Protein AF-A0A6A6MG66-F1 (afdb_monomer)

Foldseek 3Di:
DDCVVVVVVVPPPPPPLPDDLVVLCVVLVPDPDNDLVSLLVSQVSCLDCLPVSVVCCCVVVVHDDDLSNLLSSLLSCLVNVVLVVSVVSLVPDPVVLRLSSLVSSLVSCLVVVVVVSVVVSLVSNCVSCVQPLVSLVVSLVSCVVVPVVVSNVVSVVSCVVVVNDDPFDWDWDADPNDIDIHGVVDQPDPCSVVVVVVVVVQAAEAEEEALLACQPHQQWDADPVGDTDGHHHDQELVCVCVVCDVVSLLRHQEYEYEQLLNHQCSQVNLCCCAVPSQHKYKYKHAQAFQVRDGRHCPVVCPVQFPDKDFDWWAAPVPRHTDPDFHDPDPDDDRDDHDPPPPDPTGRMITTIGHD

pLDDT: mean 75.06, std 17.43, range [27.09, 96.19]

Organism: Hevea brasiliensis (NCBI:txid3981)

Solvent-accessible surface area (backbone atoms only — not comparable to full-atom values): 20372 Å² total; per-residue (Å²): 134,65,72,69,64,54,53,63,61,72,49,74,70,79,67,70,98,73,76,57,73,69,61,52,50,55,51,54,73,69,42,92,69,83,44,69,67,59,47,51,64,56,52,78,72,42,94,83,49,66,64,59,50,62,49,39,40,44,74,78,64,67,47,78,86,47,47,69,51,51,12,52,50,21,32,50,30,18,76,71,69,38,46,68,59,24,51,53,50,46,74,70,37,94,47,61,81,33,39,59,36,31,49,21,42,26,54,26,24,57,78,70,66,37,60,70,52,28,54,51,24,46,61,52,23,49,70,59,48,70,84,48,51,70,55,52,50,54,50,32,51,53,28,50,77,73,68,36,57,70,58,27,52,50,45,55,45,53,28,60,77,68,69,48,62,77,77,80,71,60,52,75,48,74,57,98,89,44,78,48,75,46,44,87,90,64,71,82,52,93,55,40,70,58,53,51,49,53,52,53,74,72,47,38,71,48,36,37,31,42,54,76,54,59,82,75,41,64,55,36,49,70,48,97,89,66,54,73,44,74,34,47,49,33,84,43,60,82,53,42,49,72,73,68,28,61,75,57,49,70,62,39,43,34,42,35,33,40,58,37,32,69,24,87,48,44,49,64,43,51,48,45,38,30,78,72,68,68,25,35,35,41,39,31,24,39,51,46,37,66,84,72,42,76,22,61,39,48,67,70,39,52,88,63,33,76,42,78,45,77,45,73,23,51,33,84,91,75,67,44,83,31,92,60,35,58,73,90,63,93,74,82,63,93,75,83,72,84,62,97,69,82,71,49,42,62,44,36,33,42,31,38,28,58,131

InterPro domains:
  IPR001267 Thymidine kinase [PF00265] (189-339)
  IPR001267 Thymidine kinase [PTHR11441] (187-340)
  IPR011990 Tetratricopeptide-like helical domain superfamily [G3DSA:1.25.40.10] (20-173)
  IPR027417 P-loop containing nucleoside triphosphate hydrolase [G3DSA:3.40.50.300] (178-311)
  IPR027417 P-loop containing nucleoside triphosphate hydrolase [SSF52540] (187-312)
  IPR046848 E motif [PF20431] (112-174)

Radius of gyration: 29.93 Å; Cα contacts (8 Å, |Δi|>4): 473; chains: 1; bounding box: 63×50×78 Å

Mean predicted aligned error: 18.21 Å

Nearest PDB structures (foldseek):
  2b8t-assembly1_A  TM=6.657E-01  e=2.812E-06  Ureaplasma parvum
  6een-assembly1_C  TM=6.906E-01  e=2.864E-04  Zea mays
  6een-assembly1_D  TM=6.842E-01  e=3.193E-04  Zea mays
  9f8w-assembly2_B  TM=4.907E-01  e=2.433E-01  Trypanosoma brucei
  9hmf-assembly1_L  TM=4.961E-01  e=1.547E+00  Campylobacter jejuni

Structure (mmCIF, N/CA/C/O backbone):
data_AF-A0A6A6MG66-F1
#
_entry.id   AF-A0A6A6MG66-F1
#
loop_
_atom_site.group_PDB
_atom_site.id
_atom_site.type_symbol
_atom_site.label_atom_id
_atom_site.label_alt_id
_atom_site.label_comp_id
_atom_site.label_asym_id
_atom_site.label_entity_id
_atom_site.label_seq_id
_atom_site.pdbx_PDB_ins_code
_atom_site.Cartn_x
_atom_site.Cartn_y
_atom_site.Cartn_z
_atom_site.occupancy
_atom_site.B_iso_or_equiv
_atom_site.auth_seq_id
_atom_site.auth_comp_id
_atom_site.auth_asym_id
_atom_site.auth_atom_id
_atom_site.pdbx_PDB_model_num
ATOM 1 N N . MET A 1 1 ? 9.114 -1.465 -28.658 1.00 42.75 1 MET A N 1
ATOM 2 C CA . MET A 1 1 ? 9.946 -2.685 -28.516 1.00 42.75 1 MET A CA 1
ATOM 3 C C . MET A 1 1 ? 9.024 -3.890 -28.592 1.00 42.75 1 MET A C 1
ATOM 5 O O . MET A 1 1 ? 8.060 -3.912 -27.842 1.00 42.75 1 MET A O 1
ATOM 9 N N . SER A 1 2 ? 9.248 -4.821 -29.522 1.00 27.09 2 SER A N 1
ATOM 10 C CA . SER A 1 2 ? 8.383 -5.996 -29.708 1.00 27.09 2 SER A CA 1
ATOM 11 C C . SER A 1 2 ? 8.595 -7.037 -28.599 1.00 27.09 2 SER A C 1
ATOM 13 O O . SER A 1 2 ? 9.708 -7.195 -28.097 1.00 27.09 2 SER A O 1
ATOM 15 N N . GLU A 1 3 ? 7.534 -7.767 -28.239 1.00 28.48 3 GLU A N 1
ATOM 16 C CA . GLU A 1 3 ? 7.517 -8.854 -27.237 1.00 28.48 3 GLU A CA 1
ATOM 17 C C . GLU A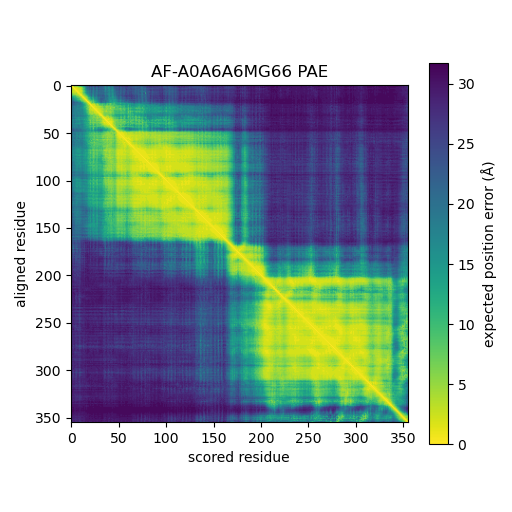 1 3 ? 8.619 -9.910 -27.425 1.00 28.48 3 GLU A C 1
ATOM 19 O O . GLU A 1 3 ? 9.046 -10.537 -26.457 1.00 28.48 3 GLU A O 1
ATOM 24 N N . ALA A 1 4 ? 9.160 -10.044 -28.639 1.00 31.28 4 ALA A N 1
ATOM 25 C CA . ALA A 1 4 ? 10.286 -10.922 -28.945 1.00 31.28 4 ALA A CA 1
ATOM 26 C C . ALA A 1 4 ? 11.558 -10.599 -28.132 1.00 31.28 4 ALA A C 1
ATOM 28 O O . ALA A 1 4 ? 12.294 -11.508 -27.758 1.00 31.28 4 ALA A O 1
ATOM 29 N N . VAL A 1 5 ? 11.801 -9.322 -27.807 1.00 37.78 5 VAL A N 1
ATOM 30 C CA . VAL A 1 5 ? 12.976 -8.898 -27.020 1.00 37.78 5 VAL A CA 1
ATOM 31 C C . VAL A 1 5 ? 12.810 -9.246 -25.534 1.00 37.78 5 VAL A C 1
ATOM 33 O O . VAL A 1 5 ? 13.786 -9.566 -24.865 1.00 37.78 5 VAL A O 1
ATOM 36 N N . ARG A 1 6 ? 11.571 -9.256 -25.021 1.00 33.25 6 ARG A N 1
ATOM 37 C CA . ARG A 1 6 ? 11.267 -9.696 -23.646 1.00 33.25 6 ARG A CA 1
ATOM 38 C C . ARG A 1 6 ? 11.341 -11.215 -23.495 1.00 33.25 6 ARG A C 1
ATOM 40 O O . ARG A 1 6 ? 11.858 -11.696 -22.493 1.00 33.25 6 ARG A O 1
ATOM 47 N N . LEU A 1 7 ? 10.882 -11.967 -24.497 1.00 30.78 7 LEU A N 1
ATOM 48 C CA . LEU A 1 7 ? 10.946 -13.434 -24.495 1.00 30.78 7 LEU A CA 1
ATOM 49 C C . LEU A 1 7 ? 12.387 -13.962 -24.492 1.00 30.78 7 LEU A C 1
ATOM 51 O O . LEU A 1 7 ? 12.675 -14.919 -23.781 1.00 30.78 7 LEU A O 1
ATOM 55 N N . LEU A 1 8 ? 13.308 -13.305 -25.202 1.00 34.81 8 LEU A N 1
ATOM 56 C CA . LEU A 1 8 ? 14.732 -13.668 -25.183 1.00 34.81 8 LEU A CA 1
ATOM 57 C C . LEU A 1 8 ? 15.438 -13.346 -23.853 1.00 34.81 8 LEU A C 1
ATOM 59 O O . LEU A 1 8 ? 16.477 -13.933 -23.576 1.00 34.81 8 LEU A O 1
ATOM 63 N N . TRP A 1 9 ? 14.878 -12.454 -23.028 1.00 34.50 9 TRP A N 1
ATOM 64 C CA . TRP A 1 9 ? 15.406 -12.112 -21.701 1.00 34.50 9 TRP A CA 1
ATOM 65 C C . TRP A 1 9 ? 14.853 -13.051 -20.610 1.00 34.50 9 TRP A C 1
ATOM 67 O O . TRP A 1 9 ? 15.602 -13.516 -19.756 1.00 34.50 9 TRP A O 1
ATOM 77 N N . CYS A 1 10 ? 13.557 -13.388 -20.639 1.00 28.72 10 CYS A N 1
ATOM 78 C CA . CYS A 1 10 ? 12.946 -14.279 -19.638 1.00 28.72 10 CYS A CA 1
ATOM 79 C C . CYS A 1 10 ? 13.363 -15.748 -19.788 1.00 28.72 10 CYS A C 1
ATOM 81 O O . CYS A 1 10 ? 13.399 -16.486 -18.803 1.00 28.72 10 CYS A O 1
ATOM 83 N N . ILE A 1 11 ? 13.691 -16.184 -21.003 1.00 28.41 11 ILE A N 1
ATOM 84 C CA . ILE A 1 11 ? 14.322 -17.481 -21.215 1.00 28.41 11 ILE A CA 1
ATOM 85 C C . ILE A 1 11 ? 15.797 -17.268 -20.904 1.00 28.41 11 ILE A C 1
ATOM 87 O O . ILE A 1 11 ? 16.541 -16.808 -21.764 1.00 28.41 11 ILE A O 1
ATOM 91 N N . GLY A 1 12 ? 16.210 -17.569 -19.673 1.00 28.34 12 GLY A N 1
ATOM 92 C CA . GLY A 1 12 ? 17.613 -17.629 -19.282 1.00 28.34 12 GLY A CA 1
ATOM 93 C C . GLY A 1 12 ? 18.370 -18.640 -20.141 1.00 28.34 12 GLY A C 1
ATOM 94 O O . GLY A 1 12 ? 18.647 -19.757 -19.707 1.00 28.34 12 GLY A O 1
ATOM 95 N N . PHE A 1 13 ? 18.719 -18.252 -21.368 1.00 30.56 13 PHE A N 1
ATOM 96 C CA . PHE A 1 13 ? 19.780 -18.882 -22.119 1.00 30.56 13 PHE A CA 1
ATOM 97 C C . PHE A 1 13 ? 21.031 -18.631 -21.289 1.00 30.56 13 PHE A C 1
ATOM 99 O O . PHE A 1 13 ? 21.666 -17.581 -21.371 1.00 30.56 13 PHE A O 1
ATOM 106 N N . LYS A 1 14 ? 21.383 -19.621 -20.466 1.00 30.48 14 LYS A N 1
ATOM 107 C CA . LYS A 1 14 ? 22.781 -19.925 -20.194 1.00 30.48 14 LYS A CA 1
ATOM 108 C C . LYS A 1 14 ? 23.432 -20.073 -21.563 1.00 30.48 14 LYS A C 1
ATOM 110 O O . LYS A 1 14 ? 23.386 -21.133 -22.180 1.00 30.48 14 LYS A O 1
ATOM 115 N N . VAL A 1 15 ? 23.938 -18.964 -22.084 1.00 37.28 15 VAL A N 1
ATOM 116 C CA . VAL A 1 15 ? 24.845 -18.983 -23.213 1.00 37.28 15 VAL A CA 1
ATOM 117 C C . VAL A 1 15 ? 26.079 -19.668 -22.662 1.00 37.28 15 VAL A C 1
ATOM 119 O O . VAL A 1 15 ? 26.768 -19.104 -21.814 1.00 37.28 15 VAL A O 1
ATOM 122 N N . ASP A 1 16 ? 26.291 -20.914 -23.077 1.00 29.09 16 ASP A N 1
ATOM 123 C CA . ASP A 1 16 ? 27.515 -21.647 -22.788 1.00 29.09 16 ASP A CA 1
ATOM 124 C C . ASP A 1 16 ? 28.704 -20.704 -23.002 1.00 29.09 16 ASP A C 1
ATOM 126 O O . ASP A 1 16 ? 28.873 -20.131 -24.085 1.00 29.09 16 ASP A O 1
ATOM 130 N N . HIS A 1 17 ? 29.543 -20.550 -21.978 1.00 36.53 17 HIS A N 1
ATOM 131 C CA . HIS A 1 17 ? 30.764 -19.738 -22.006 1.00 36.53 17 HIS A CA 1
ATOM 132 C C . HIS A 1 17 ? 31.832 -20.281 -22.993 1.00 36.53 17 HIS A C 1
ATOM 134 O O . HIS A 1 17 ? 33.004 -19.932 -22.890 1.00 36.53 17 HIS A O 1
ATOM 140 N N . GLY A 1 18 ? 31.449 -21.143 -23.946 1.00 36.25 18 GLY A N 1
ATOM 141 C CA . GLY A 1 18 ? 32.341 -21.946 -24.783 1.00 36.25 18 GLY A CA 1
ATOM 142 C C . GLY A 1 18 ? 32.308 -21.685 -26.294 1.00 36.25 18 GLY A C 1
ATOM 143 O O . GLY A 1 18 ? 33.140 -22.248 -26.999 1.00 36.25 18 GLY A O 1
ATOM 144 N N . THR A 1 19 ? 31.414 -20.855 -26.850 1.00 47.00 19 THR A N 1
ATOM 145 C CA . THR A 1 19 ? 31.454 -20.573 -28.306 1.00 47.00 19 THR A CA 1
ATOM 146 C C . THR A 1 19 ? 32.424 -19.430 -28.620 1.00 47.00 19 THR A C 1
ATOM 148 O O . THR A 1 19 ? 32.163 -18.286 -28.242 1.00 47.00 19 THR A O 1
ATOM 151 N N . ASN A 1 20 ? 33.514 -19.727 -29.333 1.00 55.31 20 ASN A N 1
ATOM 152 C CA . ASN A 1 20 ? 34.526 -18.755 -29.758 1.00 55.31 20 ASN A CA 1
ATOM 153 C C . ASN A 1 20 ? 33.928 -17.698 -30.722 1.00 55.31 20 ASN A C 1
ATOM 155 O O . ASN A 1 20 ? 32.996 -17.981 -31.481 1.00 55.31 20 ASN A O 1
ATOM 159 N N . LEU A 1 21 ? 34.473 -16.475 -30.707 1.00 55.34 21 LEU A N 1
ATOM 160 C CA . LEU A 1 21 ? 34.051 -15.319 -31.515 1.00 55.34 21 LEU A CA 1
ATOM 161 C C . LEU A 1 21 ? 33.922 -15.651 -33.010 1.00 55.34 21 LEU A C 1
ATOM 163 O O . LEU A 1 21 ? 33.037 -15.141 -33.701 1.00 55.34 21 LEU A O 1
ATOM 167 N N . SER A 1 22 ? 34.781 -16.545 -33.498 1.00 58.97 22 SER A N 1
ATOM 168 C CA . SER A 1 22 ? 34.816 -17.013 -34.883 1.00 58.97 22 SER A CA 1
ATOM 169 C C . SER A 1 22 ? 33.540 -17.743 -35.315 1.00 58.97 22 SER A C 1
ATOM 171 O O . SER A 1 22 ? 33.072 -17.543 -36.435 1.00 58.97 22 SER A O 1
ATOM 173 N N . ASP A 1 23 ? 32.923 -18.545 -34.446 1.00 60.72 23 ASP A N 1
ATOM 174 C CA . ASP A 1 23 ? 31.705 -19.288 -34.789 1.00 60.72 23 ASP A CA 1
ATOM 175 C C . ASP A 1 23 ? 30.474 -18.385 -34.800 1.00 60.72 23 ASP A C 1
ATOM 177 O O . ASP A 1 23 ? 29.581 -18.547 -35.632 1.00 60.72 23 ASP A O 1
ATOM 181 N N . ARG A 1 24 ? 30.469 -17.344 -33.968 1.00 61.28 24 ARG A N 1
ATOM 182 C CA . ARG A 1 24 ? 29.409 -16.332 -33.987 1.00 61.28 24 ARG A CA 1
ATOM 183 C C . ARG A 1 24 ? 29.514 -15.401 -35.188 1.00 61.28 24 ARG A C 1
ATOM 185 O O . ARG A 1 24 ? 28.487 -15.108 -35.795 1.00 61.28 24 ARG A O 1
ATOM 192 N N . HIS A 1 25 ? 30.729 -15.036 -35.611 1.00 62.75 25 HIS A N 1
ATOM 193 C CA . HIS A 1 25 ? 30.944 -14.359 -36.896 1.00 62.75 25 HIS A CA 1
ATOM 194 C C . HIS A 1 25 ? 30.435 -15.207 -38.071 1.00 62.75 25 HIS A C 1
ATOM 196 O O . HIS A 1 25 ? 29.800 -14.679 -38.983 1.00 62.75 25 HIS A O 1
ATOM 202 N N . LYS A 1 26 ? 30.623 -16.534 -38.049 1.00 63.66 26 LYS A N 1
ATOM 203 C CA . LYS A 1 26 ? 30.046 -17.436 -39.066 1.00 63.66 26 LYS A CA 1
ATOM 204 C C . LYS A 1 26 ? 28.513 -17.455 -39.040 1.00 63.66 26 LYS A C 1
ATOM 206 O O . LYS A 1 26 ? 27.902 -17.520 -40.101 1.00 63.66 26 LYS A O 1
ATOM 211 N N . VAL A 1 27 ? 27.886 -17.400 -37.864 1.00 63.69 27 VAL A N 1
ATOM 212 C CA . VAL A 1 27 ? 26.415 -17.365 -37.741 1.00 63.69 27 VAL A CA 1
ATOM 213 C C . VAL A 1 27 ? 25.858 -16.021 -38.213 1.00 63.69 27 VAL A C 1
ATOM 215 O O . VAL A 1 27 ? 24.906 -15.993 -38.989 1.00 63.69 27 VAL A O 1
ATOM 218 N N . PHE A 1 28 ? 26.479 -14.907 -37.821 1.00 65.94 28 PHE A N 1
ATOM 219 C CA . PHE A 1 28 ? 26.048 -13.572 -38.234 1.00 65.94 28 PHE A CA 1
ATOM 220 C C . PHE A 1 28 ? 26.302 -13.308 -39.725 1.00 65.94 28 PHE A C 1
ATOM 222 O O . PHE A 1 28 ? 25.422 -12.789 -40.408 1.00 65.94 28 PHE A O 1
ATOM 229 N N . SER A 1 29 ? 27.450 -13.727 -40.270 1.00 61.25 29 SER A N 1
ATOM 230 C CA . SER A 1 29 ? 27.740 -13.606 -41.710 1.00 61.25 29 SER A CA 1
ATOM 231 C C . SER A 1 29 ? 26.780 -14.414 -42.589 1.00 61.25 29 SER A C 1
ATOM 233 O O . SER A 1 29 ? 26.510 -14.008 -43.717 1.00 61.25 29 SER A O 1
ATOM 235 N N . LYS A 1 30 ? 26.225 -15.516 -42.066 1.00 65.38 30 LYS A N 1
ATOM 236 C CA . LYS A 1 30 ? 25.188 -16.326 -42.724 1.00 65.38 30 LYS A CA 1
ATOM 237 C C . LYS A 1 30 ? 23.756 -15.840 -42.458 1.00 65.38 30 LYS A C 1
ATOM 239 O O . LYS A 1 30 ? 22.825 -16.382 -43.049 1.00 65.38 30 LYS A O 1
ATOM 244 N N . SER A 1 31 ? 23.559 -14.845 -41.589 1.00 61.84 31 SER A N 1
ATOM 245 C CA . SER A 1 31 ? 22.233 -14.295 -41.298 1.00 61.84 31 SER A CA 1
ATOM 246 C C . SER A 1 31 ? 21.722 -13.459 -42.468 1.00 61.84 31 SER A C 1
ATOM 248 O O . SER A 1 31 ? 22.383 -12.529 -42.931 1.00 61.84 31 SER A O 1
ATOM 250 N N . LEU A 1 32 ? 20.499 -13.759 -42.907 1.00 52.56 32 LEU A N 1
ATOM 251 C CA . LEU A 1 32 ? 19.808 -13.025 -43.969 1.00 52.56 32 LEU A CA 1
ATOM 252 C C . LEU A 1 32 ? 19.432 -11.592 -43.547 1.00 52.56 32 LEU A C 1
ATOM 254 O O . LEU A 1 32 ? 19.330 -10.717 -44.400 1.00 52.56 32 LEU A O 1
ATOM 258 N N . ASN A 1 33 ? 19.272 -11.336 -42.242 1.00 56.81 33 ASN A N 1
ATOM 259 C CA . ASN A 1 33 ? 18.844 -10.046 -41.694 1.00 56.81 33 ASN A CA 1
ATOM 260 C C . ASN A 1 33 ? 19.873 -9.502 -40.699 1.00 56.81 33 ASN A C 1
ATOM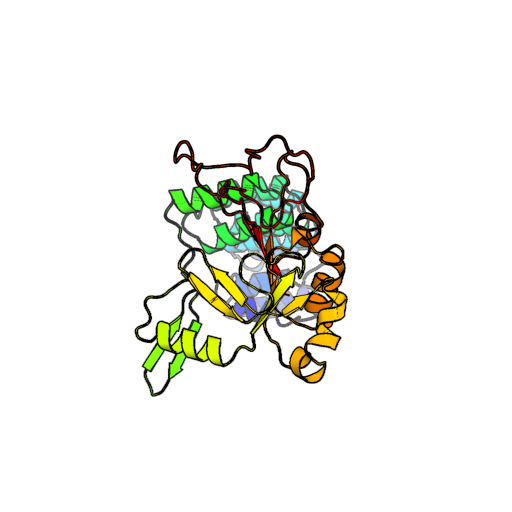 262 O O . ASN A 1 33 ? 19.681 -9.577 -39.489 1.00 56.81 33 ASN A O 1
ATOM 266 N N . ARG A 1 34 ? 20.965 -8.933 -41.216 1.00 64.94 34 ARG A N 1
ATOM 267 C CA . ARG A 1 34 ? 21.990 -8.244 -40.413 1.00 64.94 34 ARG A CA 1
ATOM 268 C C . ARG A 1 34 ? 21.452 -6.894 -39.932 1.00 64.94 34 ARG A C 1
ATOM 270 O O . ARG A 1 34 ? 21.484 -5.907 -40.663 1.00 64.94 34 ARG A O 1
ATOM 277 N N . ASN A 1 35 ? 20.905 -6.866 -38.723 1.00 57.31 35 ASN A N 1
ATOM 278 C CA . ASN A 1 35 ? 20.322 -5.681 -38.093 1.00 57.31 35 ASN A CA 1
ATOM 279 C C . ASN A 1 35 ? 20.636 -5.618 -36.585 1.00 57.31 35 ASN A C 1
ATOM 281 O O . ASN A 1 35 ? 21.292 -6.509 -36.039 1.00 57.31 35 ASN A O 1
ATOM 285 N N . VAL A 1 36 ? 20.134 -4.571 -35.919 1.00 55.75 36 VAL A N 1
ATOM 286 C CA . VAL A 1 36 ? 20.356 -4.302 -34.488 1.00 55.75 36 VAL A CA 1
ATOM 287 C C . VAL A 1 36 ? 20.116 -5.528 -33.604 1.00 55.75 36 VAL A C 1
ATOM 289 O O . VAL A 1 36 ? 20.925 -5.809 -32.734 1.00 55.75 36 VAL A O 1
ATOM 292 N N . VAL A 1 37 ? 19.073 -6.318 -33.871 1.00 57.25 37 VAL A N 1
ATOM 293 C CA . VAL A 1 37 ? 18.709 -7.476 -33.043 1.00 57.25 37 VAL A CA 1
ATOM 294 C C . VAL A 1 37 ? 19.760 -8.575 -33.171 1.00 57.25 37 VAL A C 1
ATOM 296 O O . VAL A 1 37 ? 20.277 -9.058 -32.169 1.00 57.25 37 VAL A O 1
ATOM 299 N N . THR A 1 38 ? 20.143 -8.922 -34.403 1.00 61.22 38 THR A N 1
ATOM 300 C CA . THR A 1 38 ? 21.181 -9.940 -34.646 1.00 61.22 38 THR A CA 1
ATOM 301 C C . THR A 1 38 ? 22.556 -9.529 -34.127 1.00 61.22 38 THR A C 1
ATOM 303 O O . THR A 1 38 ? 23.351 -10.385 -33.748 1.00 61.22 38 THR A O 1
ATOM 306 N N . TRP A 1 39 ? 22.825 -8.224 -34.084 1.00 63.03 39 TRP A N 1
ATOM 307 C CA . TRP A 1 39 ? 24.061 -7.661 -33.560 1.00 63.03 39 TRP A CA 1
ATOM 308 C C . TRP A 1 39 ? 24.096 -7.686 -32.025 1.00 63.03 39 TRP A C 1
ATOM 310 O O . TRP A 1 39 ? 25.053 -8.182 -31.435 1.00 63.03 39 TRP A O 1
ATOM 320 N N . THR A 1 40 ? 23.016 -7.258 -31.363 1.00 58.97 40 THR A N 1
ATOM 321 C CA . THR A 1 40 ? 22.877 -7.332 -29.900 1.00 58.97 40 THR A CA 1
ATOM 322 C C . THR A 1 40 ? 22.969 -8.778 -29.397 1.00 58.97 40 THR A C 1
ATOM 324 O O . THR A 1 40 ? 23.626 -9.037 -28.389 1.00 58.97 40 THR A O 1
ATOM 327 N N . SER A 1 41 ? 22.403 -9.750 -30.124 1.00 61.69 41 SER A N 1
ATOM 328 C CA . SER A 1 41 ? 22.577 -11.181 -29.822 1.00 61.69 41 SER A CA 1
ATOM 329 C C . SER A 1 41 ? 24.026 -11.669 -29.973 1.00 61.69 41 SER A C 1
ATOM 331 O O . SER A 1 41 ? 24.437 -12.585 -29.265 1.00 61.69 41 SER A O 1
ATOM 333 N N . LEU A 1 42 ? 24.820 -11.073 -30.872 1.00 62.34 42 LEU A N 1
ATOM 334 C CA . LEU A 1 42 ? 26.231 -11.427 -31.046 1.00 62.34 42 LEU A CA 1
ATOM 335 C C . LEU A 1 42 ? 27.092 -10.915 -29.879 1.00 62.34 42 LEU A C 1
ATOM 337 O O . LEU A 1 42 ? 27.907 -11.681 -29.356 1.00 62.34 42 LEU A O 1
ATOM 341 N N . ILE A 1 43 ? 26.882 -9.662 -29.448 1.00 59.59 43 ILE A N 1
ATOM 342 C CA . ILE A 1 43 ? 27.698 -9.029 -28.397 1.00 59.59 43 ILE A CA 1
ATOM 343 C C . ILE A 1 43 ? 27.316 -9.499 -26.985 1.00 59.59 43 ILE A C 1
ATOM 345 O O . ILE A 1 43 ? 28.198 -9.723 -26.162 1.00 59.59 43 ILE A O 1
ATOM 349 N N . SER A 1 44 ? 26.027 -9.711 -26.700 1.00 58.22 44 SER A N 1
ATOM 350 C CA . SER A 1 44 ? 25.535 -10.068 -25.351 1.00 58.22 44 SER A CA 1
ATOM 351 C C . SER A 1 44 ? 26.111 -11.362 -24.770 1.00 58.22 44 SER A C 1
ATOM 353 O O . SER A 1 44 ? 26.124 -11.533 -23.556 1.00 58.22 44 SER A O 1
ATOM 355 N N . GLY A 1 45 ? 26.638 -12.267 -25.598 1.00 55.22 45 GLY A N 1
ATOM 356 C CA . GLY A 1 45 ? 27.328 -13.457 -25.102 1.00 55.22 45 GLY A CA 1
ATOM 357 C C . GLY A 1 45 ? 28.856 -13.406 -25.213 1.00 55.22 45 GLY A C 1
ATOM 358 O O . GLY A 1 45 ? 29.462 -14.474 -25.153 1.00 55.22 45 GLY A O 1
ATOM 359 N N . HIS A 1 46 ? 29.467 -12.260 -25.528 1.00 57.47 46 HIS A N 1
ATOM 360 C CA . HIS A 1 46 ? 30.914 -12.123 -25.694 1.00 57.47 46 HIS A CA 1
ATOM 361 C C . HIS A 1 46 ? 31.511 -11.419 -24.472 1.00 57.47 46 HIS A C 1
ATOM 363 O O . HIS A 1 46 ? 31.781 -10.225 -24.489 1.00 57.47 46 HIS A O 1
ATOM 369 N N . ALA A 1 47 ? 31.741 -12.179 -23.400 1.00 49.53 47 ALA A N 1
ATOM 370 C CA . ALA A 1 47 ? 32.340 -11.671 -22.162 1.00 49.53 47 ALA A CA 1
ATOM 371 C C . ALA A 1 47 ? 33.818 -11.226 -22.308 1.00 49.53 47 ALA A C 1
ATOM 373 O O . ALA A 1 47 ? 34.429 -10.836 -21.320 1.00 49.53 47 ALA A O 1
ATOM 374 N N . GLY A 1 48 ? 34.410 -11.314 -23.510 1.00 56.62 48 GLY A N 1
ATOM 375 C CA . GLY A 1 48 ? 35.855 -11.166 -23.725 1.00 56.62 48 GLY A CA 1
ATOM 376 C C . GLY A 1 48 ? 36.328 -9.911 -24.465 1.00 56.62 48 GLY A C 1
ATOM 377 O O . GLY A 1 48 ? 37.458 -9.501 -24.236 1.00 56.62 48 GLY A O 1
ATOM 378 N N . SER A 1 49 ? 35.520 -9.287 -25.334 1.00 67.81 49 SER A N 1
ATOM 379 C CA . SER A 1 49 ? 35.932 -8.058 -26.040 1.00 67.81 49 SER A CA 1
ATOM 380 C C . SER A 1 49 ? 34.741 -7.339 -26.685 1.00 67.81 49 SER A C 1
ATOM 382 O O . SER A 1 49 ? 34.456 -7.488 -27.875 1.00 67.81 49 SER A O 1
ATOM 384 N N . ILE A 1 50 ? 34.006 -6.571 -25.874 1.00 73.19 50 ILE A N 1
ATOM 385 C CA . ILE A 1 50 ? 32.922 -5.682 -26.338 1.00 73.19 50 ILE A CA 1
ATOM 386 C C . ILE A 1 50 ? 33.447 -4.743 -27.446 1.00 73.19 50 ILE A C 1
ATOM 388 O O . ILE A 1 50 ? 32.759 -4.492 -28.437 1.00 73.19 50 ILE A O 1
ATOM 392 N N . ASP A 1 51 ? 34.702 -4.312 -27.311 1.00 76.12 51 ASP A N 1
ATOM 393 C CA . ASP A 1 51 ? 35.394 -3.389 -28.210 1.00 76.12 51 ASP A CA 1
ATOM 394 C C . ASP A 1 51 ? 35.677 -4.012 -29.588 1.00 76.12 51 ASP A C 1
ATOM 396 O O . ASP A 1 51 ? 35.418 -3.395 -30.621 1.00 76.12 51 ASP A O 1
ATOM 400 N N . GLU A 1 52 ? 36.133 -5.271 -29.634 1.00 74.69 52 GLU A N 1
ATOM 401 C CA . GLU A 1 52 ? 36.364 -5.978 -30.902 1.00 74.69 52 GLU A CA 1
ATOM 402 C C . GLU A 1 52 ? 35.063 -6.208 -31.666 1.00 74.69 52 GLU A C 1
ATOM 404 O O . GLU A 1 52 ? 35.033 -6.066 -32.891 1.00 74.69 52 GLU A O 1
ATOM 409 N N . ALA A 1 53 ? 33.982 -6.528 -30.950 1.00 72.38 53 ALA A N 1
ATOM 410 C CA . ALA A 1 53 ? 32.680 -6.633 -31.578 1.00 72.38 53 ALA A CA 1
ATOM 411 C C . ALA A 1 53 ? 32.271 -5.269 -32.156 1.00 72.38 53 ALA A C 1
ATOM 413 O O . ALA A 1 53 ? 31.984 -5.169 -33.346 1.00 72.38 53 ALA A O 1
ATOM 414 N N . TRP A 1 54 ? 32.310 -4.190 -31.372 1.00 79.19 54 TRP A N 1
ATOM 415 C CA . TRP A 1 54 ? 31.952 -2.856 -31.867 1.00 79.19 54 TRP A CA 1
ATOM 416 C C . TRP A 1 54 ? 32.711 -2.457 -33.144 1.00 79.19 54 TRP A C 1
ATOM 418 O O . TRP A 1 54 ? 32.108 -1.952 -34.098 1.00 79.19 54 TRP A O 1
ATOM 428 N N . GLU A 1 55 ? 34.010 -2.749 -33.205 1.00 80.12 55 GLU A N 1
ATOM 429 C CA . GLU A 1 55 ? 34.832 -2.457 -34.379 1.00 80.12 55 GLU A CA 1
ATOM 430 C C . GLU A 1 55 ? 34.560 -3.397 -35.566 1.00 80.12 55 GLU A C 1
ATOM 432 O O . GLU A 1 55 ? 34.536 -2.940 -36.716 1.00 80.12 55 GLU A O 1
ATOM 437 N N . SER A 1 56 ? 34.272 -4.685 -35.333 1.00 75.00 56 SER A N 1
ATOM 438 C CA . SER A 1 56 ? 33.946 -5.626 -36.418 1.00 75.00 56 SER A CA 1
ATOM 439 C C . SER A 1 56 ? 32.647 -5.259 -37.141 1.00 75.00 56 SER A C 1
ATOM 441 O O . SER A 1 56 ? 32.545 -5.448 -38.355 1.00 75.00 56 SER A O 1
ATOM 443 N N . MET A 1 57 ? 31.690 -4.622 -36.453 1.00 76.94 57 MET A N 1
ATOM 444 C CA . MET A 1 57 ? 30.469 -4.082 -37.068 1.00 76.94 57 MET A CA 1
ATOM 445 C C . MET A 1 57 ? 30.774 -3.153 -38.251 1.00 76.94 57 MET A C 1
ATOM 447 O O . MET A 1 57 ? 30.158 -3.267 -39.315 1.00 76.94 57 MET A O 1
ATOM 451 N N . LYS A 1 58 ? 31.741 -2.244 -38.076 1.00 81.31 58 LYS A N 1
ATOM 452 C CA . LYS A 1 58 ? 32.151 -1.293 -39.116 1.00 81.31 58 LYS A CA 1
ATOM 453 C C . LYS A 1 58 ? 33.076 -1.954 -40.130 1.00 81.31 58 LYS A C 1
ATOM 455 O O . LYS A 1 58 ? 32.843 -1.836 -41.330 1.00 81.31 58 LYS A O 1
ATOM 460 N N . ARG A 1 59 ? 34.118 -2.635 -39.644 1.00 80.81 59 ARG A N 1
ATOM 461 C CA . ARG A 1 59 ? 35.216 -3.164 -40.463 1.00 80.81 59 ARG A CA 1
ATOM 462 C C . ARG A 1 59 ? 34.793 -4.352 -41.323 1.00 80.81 59 ARG A C 1
ATOM 464 O O . ARG A 1 59 ? 35.041 -4.351 -42.523 1.00 80.81 59 ARG A O 1
ATOM 471 N N . ASP A 1 60 ? 34.146 -5.339 -40.713 1.00 75.12 60 ASP A N 1
ATOM 472 C CA . ASP A 1 60 ? 33.917 -6.650 -41.330 1.00 75.12 60 ASP A CA 1
ATOM 473 C C . ASP A 1 60 ? 32.525 -6.732 -41.978 1.00 75.12 60 ASP A C 1
ATOM 475 O O . ASP A 1 60 ? 32.316 -7.481 -42.934 1.00 75.12 60 ASP A O 1
ATOM 479 N N . TYR A 1 61 ? 31.573 -5.925 -41.495 1.00 71.31 61 TYR A N 1
ATOM 480 C CA . TYR A 1 61 ? 30.184 -5.942 -41.966 1.00 71.31 61 TYR A CA 1
ATOM 481 C C . TYR A 1 61 ? 29.717 -4.651 -42.643 1.00 71.31 61 TYR A C 1
ATOM 483 O O . TYR A 1 61 ? 28.623 -4.639 -43.212 1.00 71.31 61 TYR A O 1
ATOM 491 N N . GLY A 1 62 ? 30.511 -3.574 -42.604 1.00 75.94 62 GLY A N 1
ATOM 492 C CA . GLY A 1 62 ? 30.158 -2.289 -43.217 1.00 75.94 62 GLY A CA 1
ATOM 493 C C . GLY A 1 62 ? 28.906 -1.636 -42.620 1.00 75.94 62 GLY A C 1
ATOM 494 O O . GLY A 1 62 ? 28.277 -0.797 -43.267 1.00 75.94 62 GLY A O 1
ATOM 495 N N . ILE A 1 63 ? 28.501 -2.030 -41.409 1.00 78.25 63 ILE A N 1
ATOM 496 C CA . ILE A 1 63 ? 27.292 -1.527 -40.758 1.00 78.25 63 ILE A CA 1
ATOM 497 C C . ILE A 1 63 ? 27.627 -0.204 -40.076 1.00 78.25 63 ILE A C 1
ATOM 499 O O . ILE A 1 63 ? 28.473 -0.132 -39.186 1.00 78.25 63 ILE A O 1
ATOM 503 N N . GLN A 1 64 ? 26.922 0.853 -40.475 1.00 80.88 64 GLN A N 1
ATOM 504 C CA . GLN A 1 64 ? 27.047 2.157 -39.833 1.00 80.88 64 GLN A CA 1
ATOM 505 C C . GLN A 1 64 ? 26.267 2.184 -38.505 1.00 80.88 64 GLN A C 1
ATOM 507 O O . GLN A 1 64 ? 25.058 1.905 -38.507 1.00 80.88 64 GLN A O 1
ATOM 512 N N . PRO A 1 65 ? 26.918 2.531 -37.376 1.00 81.81 65 PRO A N 1
ATOM 513 C CA . PRO A 1 65 ? 26.253 2.684 -36.087 1.00 81.81 65 PRO A CA 1
ATOM 514 C C . PRO A 1 65 ? 25.060 3.653 -36.150 1.00 81.81 65 PRO A C 1
ATOM 516 O O . PRO A 1 65 ? 25.084 4.667 -36.843 1.00 81.81 65 PRO A O 1
ATOM 519 N N . ARG A 1 66 ? 24.003 3.353 -35.392 1.00 83.06 66 ARG A N 1
ATOM 520 C CA . ARG A 1 66 ? 22.786 4.177 -35.254 1.00 83.06 66 ARG A CA 1
ATOM 521 C C . ARG A 1 66 ? 22.413 4.249 -33.781 1.00 83.06 66 ARG A C 1
ATOM 523 O O . ARG A 1 66 ? 22.909 3.433 -33.011 1.00 83.06 66 ARG A O 1
ATOM 530 N N . GLY A 1 67 ? 21.507 5.149 -33.396 1.00 82.62 67 GLY A N 1
ATOM 531 C CA . GLY A 1 67 ? 21.131 5.361 -31.987 1.00 82.62 67 GLY A CA 1
ATOM 532 C C . GLY A 1 67 ? 20.830 4.082 -31.199 1.00 82.62 67 GLY A C 1
ATOM 533 O O . GLY A 1 67 ? 21.278 3.936 -30.069 1.00 82.62 67 GLY A O 1
ATOM 534 N N . GLN A 1 68 ? 20.178 3.102 -31.827 1.00 80.38 68 GLN A N 1
ATOM 535 C CA . GLN A 1 68 ? 19.905 1.799 -31.214 1.00 80.38 68 GLN A CA 1
ATOM 536 C C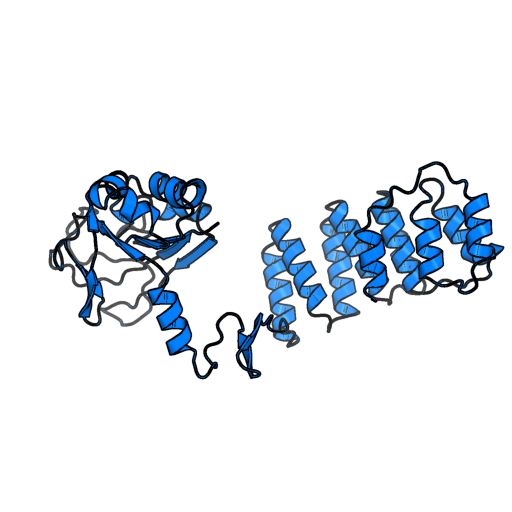 . GLN A 1 68 ? 21.173 0.957 -30.958 1.00 80.38 68 GLN A C 1
ATOM 538 O O . GLN A 1 68 ? 21.254 0.279 -29.941 1.00 80.38 68 GLN A O 1
ATOM 543 N N . HIS A 1 69 ? 22.173 1.014 -31.846 1.00 83.19 69 HIS A N 1
ATOM 544 C CA . HIS A 1 69 ? 23.465 0.343 -31.651 1.00 83.19 69 HIS A CA 1
ATOM 545 C C . HIS A 1 69 ? 24.258 0.994 -30.510 1.00 83.19 69 HIS A C 1
ATOM 547 O O . HIS A 1 69 ? 24.844 0.285 -29.699 1.00 83.19 69 HIS A O 1
ATOM 553 N N . TYR A 1 70 ? 24.229 2.327 -30.411 1.00 86.75 70 TYR A N 1
ATOM 554 C CA . TYR A 1 70 ? 24.852 3.045 -29.296 1.00 86.75 70 TYR A CA 1
ATOM 555 C C . TYR A 1 70 ? 24.176 2.716 -27.964 1.00 86.75 70 TYR A C 1
ATOM 557 O O . TYR A 1 70 ? 24.867 2.421 -26.999 1.00 86.75 70 TYR A O 1
ATOM 565 N N . ALA A 1 71 ? 22.841 2.689 -27.920 1.00 86.94 71 ALA A N 1
ATOM 566 C CA . ALA A 1 71 ? 22.105 2.296 -26.720 1.00 86.94 71 ALA A CA 1
ATOM 567 C C . ALA A 1 71 ? 22.479 0.876 -26.260 1.00 86.94 71 ALA A C 1
ATOM 569 O O . ALA A 1 71 ? 22.742 0.666 -25.082 1.00 86.94 71 ALA A O 1
ATOM 570 N N . ALA A 1 72 ? 22.579 -0.078 -27.193 1.00 83.50 72 ALA A N 1
ATOM 571 C CA . ALA A 1 72 ? 23.011 -1.438 -26.877 1.00 83.50 72 ALA A CA 1
ATOM 572 C C . ALA A 1 72 ? 24.452 -1.492 -26.338 1.00 83.50 72 ALA A C 1
ATOM 574 O O . ALA A 1 72 ? 24.714 -2.220 -25.390 1.00 83.50 72 ALA A O 1
ATOM 575 N N . MET A 1 73 ? 25.381 -0.716 -26.908 1.00 85.69 73 MET A N 1
ATOM 576 C CA . MET A 1 73 ? 26.764 -0.642 -26.420 1.00 85.69 73 MET A CA 1
ATOM 577 C C . MET A 1 73 ? 26.839 -0.090 -24.990 1.00 85.69 73 MET A C 1
ATOM 579 O O . MET A 1 73 ? 27.539 -0.651 -24.153 1.00 85.69 73 MET A O 1
ATOM 583 N N . VAL A 1 74 ? 26.084 0.972 -24.695 1.00 88.81 74 VAL A N 1
ATOM 584 C CA . VAL A 1 74 ? 26.006 1.566 -23.349 1.00 88.81 74 VAL A CA 1
ATOM 585 C C . VAL A 1 74 ? 25.455 0.569 -22.338 1.00 88.81 74 VAL A C 1
ATOM 587 O O . VAL A 1 74 ? 26.013 0.428 -21.254 1.00 88.81 74 VAL A O 1
ATOM 590 N N . ASP A 1 75 ? 24.399 -0.155 -22.709 1.00 84.06 75 ASP A N 1
ATOM 591 C CA . ASP A 1 75 ? 23.812 -1.197 -21.870 1.00 84.06 75 ASP A CA 1
ATOM 592 C C . ASP A 1 75 ? 24.838 -2.298 -21.549 1.00 84.06 75 ASP A C 1
ATOM 594 O O . ASP A 1 75 ? 25.001 -2.680 -20.392 1.00 84.06 75 ASP A O 1
ATOM 598 N N . LEU A 1 76 ? 25.604 -2.750 -22.546 1.00 83.19 76 LEU A N 1
ATOM 599 C CA . LEU A 1 76 ? 26.637 -3.779 -22.384 1.00 83.19 76 LEU A CA 1
ATOM 600 C C . LEU A 1 76 ? 27.812 -3.321 -21.514 1.00 83.19 76 LEU A C 1
ATOM 602 O O . LEU A 1 76 ? 28.223 -4.055 -20.615 1.00 83.19 76 LEU A O 1
ATOM 606 N N . LEU A 1 77 ? 28.344 -2.118 -21.758 1.00 85.31 77 LEU A N 1
ATOM 607 C CA . LEU A 1 77 ? 29.399 -1.522 -20.930 1.00 85.31 77 LEU A CA 1
ATOM 608 C C . LEU A 1 77 ? 28.924 -1.369 -19.481 1.00 85.31 77 LEU A C 1
ATOM 610 O O . LEU A 1 77 ? 29.636 -1.742 -18.548 1.00 85.31 77 LEU A O 1
ATOM 614 N N . GLY A 1 78 ? 27.685 -0.905 -19.312 1.00 86.75 78 GLY A N 1
ATOM 615 C CA . GLY A 1 78 ? 26.995 -0.829 -18.035 1.00 86.75 78 GLY A CA 1
ATOM 616 C C . GLY A 1 78 ? 26.971 -2.169 -17.312 1.00 86.75 78 GLY A C 1
ATOM 617 O O . GLY A 1 78 ? 27.528 -2.287 -16.229 1.00 86.75 78 GLY A O 1
ATOM 618 N N . HIS A 1 79 ? 26.403 -3.212 -17.913 1.00 79.75 79 HIS A N 1
ATOM 619 C CA . HIS A 1 79 ? 26.325 -4.540 -17.291 1.00 79.75 79 HIS A CA 1
ATOM 620 C C . HIS A 1 79 ? 27.700 -5.164 -17.001 1.00 79.75 79 HIS A C 1
ATOM 622 O O . HIS A 1 79 ? 27.831 -5.931 -16.050 1.00 79.75 79 HIS A O 1
ATOM 628 N N . ALA A 1 80 ? 28.733 -4.813 -17.770 1.00 82.38 80 ALA A N 1
ATOM 629 C CA . ALA A 1 80 ? 30.111 -5.240 -17.526 1.00 82.38 80 ALA A CA 1
ATOM 630 C C . ALA A 1 80 ? 30.806 -4.488 -16.369 1.00 82.38 80 ALA A C 1
ATOM 632 O O . ALA A 1 80 ? 31.980 -4.740 -16.102 1.00 82.38 80 ALA A O 1
ATOM 633 N N . GLY A 1 81 ? 30.126 -3.548 -15.701 1.00 84.06 81 GLY A N 1
ATOM 634 C CA . GLY A 1 81 ? 30.707 -2.714 -14.642 1.00 84.06 81 GLY A CA 1
ATOM 635 C C . GLY A 1 81 ? 31.582 -1.568 -15.154 1.00 84.06 81 GLY A C 1
ATOM 636 O O . GLY A 1 81 ? 32.164 -0.834 -14.359 1.00 84.06 81 GLY A O 1
ATOM 637 N N . ARG A 1 82 ? 31.656 -1.362 -16.475 1.00 88.19 82 ARG A N 1
ATOM 638 C CA . ARG A 1 82 ? 32.428 -0.294 -17.133 1.00 88.19 82 ARG A CA 1
ATOM 639 C C . ARG A 1 82 ? 31.589 0.989 -17.218 1.00 88.19 82 ARG A C 1
ATOM 641 O O . ARG A 1 82 ? 31.426 1.568 -18.287 1.00 88.19 82 ARG A O 1
ATOM 648 N N . LEU A 1 83 ? 31.010 1.422 -16.093 1.00 90.75 83 LEU A N 1
ATOM 649 C CA . LEU A 1 83 ? 30.000 2.490 -16.068 1.00 90.75 83 LEU A CA 1
ATOM 650 C C . LEU A 1 83 ? 30.546 3.853 -16.522 1.00 90.75 83 LEU A C 1
ATOM 652 O O . LEU A 1 83 ? 29.888 4.547 -17.293 1.00 90.75 83 LEU A O 1
ATOM 656 N N . GLN A 1 84 ? 31.755 4.215 -16.086 1.00 91.25 84 GLN A N 1
ATOM 657 C CA . GLN A 1 84 ? 32.400 5.465 -16.498 1.00 91.25 84 GLN A CA 1
ATOM 658 C C . GLN A 1 84 ? 32.635 5.497 -18.011 1.00 91.25 84 GLN A C 1
ATOM 660 O O . GLN A 1 84 ? 32.326 6.479 -18.675 1.00 91.25 84 GLN A O 1
ATOM 665 N N . GLU A 1 85 ? 33.101 4.385 -18.571 1.00 90.81 85 GLU A N 1
ATOM 666 C CA . GLU A 1 85 ? 33.299 4.264 -20.009 1.00 90.81 85 GLU A CA 1
ATOM 667 C C . GLU A 1 85 ? 31.974 4.293 -20.775 1.00 90.81 85 GLU A C 1
ATOM 669 O O . GLU A 1 85 ? 31.888 4.911 -21.832 1.00 90.81 85 GLU A O 1
ATOM 674 N N . ALA A 1 86 ? 30.914 3.688 -20.226 1.00 91.50 86 ALA A N 1
ATOM 675 C CA . ALA A 1 86 ? 29.572 3.802 -20.786 1.00 91.50 86 ALA A CA 1
ATOM 676 C C . ALA A 1 86 ? 29.118 5.269 -20.852 1.00 91.50 86 ALA A C 1
ATOM 678 O O . ALA A 1 86 ? 28.528 5.682 -21.848 1.00 91.50 86 ALA A O 1
ATOM 679 N N . TYR A 1 87 ? 29.414 6.067 -19.823 1.00 93.31 87 TYR A N 1
ATOM 680 C CA . TYR A 1 87 ? 29.108 7.495 -19.803 1.00 93.31 87 TYR A CA 1
ATOM 681 C C . TYR A 1 87 ? 29.933 8.290 -20.821 1.00 93.31 87 TYR A C 1
ATOM 683 O O . TYR A 1 87 ? 29.360 9.055 -21.601 1.00 93.31 87 TYR A O 1
ATOM 691 N N . ASP A 1 88 ? 31.247 8.080 -20.872 1.00 93.12 88 ASP A N 1
ATOM 692 C CA . ASP A 1 88 ? 32.126 8.761 -21.828 1.00 93.12 88 ASP A CA 1
ATOM 693 C C . ASP A 1 88 ? 31.710 8.432 -23.274 1.00 93.12 88 ASP A C 1
ATOM 695 O O . ASP A 1 88 ? 31.572 9.322 -24.118 1.00 93.12 88 ASP A O 1
ATOM 699 N N . PHE A 1 89 ? 31.349 7.171 -23.529 1.00 90.94 89 PHE A N 1
ATOM 700 C CA . PHE A 1 89 ? 30.825 6.717 -24.814 1.00 90.94 89 PHE A CA 1
ATOM 701 C C . PHE A 1 89 ? 29.519 7.425 -25.216 1.00 90.94 89 PHE A C 1
ATOM 703 O O . PHE A 1 89 ? 29.322 7.746 -26.390 1.00 90.94 89 PHE A O 1
ATOM 710 N N . VAL A 1 90 ? 28.625 7.714 -24.261 1.00 92.50 90 VAL A N 1
ATOM 711 C CA . VAL A 1 90 ? 27.398 8.500 -24.505 1.00 92.50 90 VAL A CA 1
ATOM 712 C C . VAL A 1 90 ? 27.738 9.936 -24.905 1.00 92.50 90 VAL A C 1
ATOM 714 O O . VAL A 1 90 ? 27.100 10.488 -25.805 1.00 92.50 90 VAL A O 1
ATOM 717 N N . LEU A 1 91 ? 28.722 10.553 -24.245 1.00 90.31 91 LEU A N 1
ATOM 718 C CA . LEU A 1 91 ? 29.113 11.941 -24.501 1.00 90.31 91 LEU A CA 1
ATOM 719 C C . LEU A 1 91 ? 29.757 12.126 -25.879 1.00 90.31 91 LEU A C 1
ATOM 721 O O . LEU A 1 91 ? 29.497 13.133 -26.546 1.00 90.31 91 LEU A O 1
ATOM 725 N N . GLU A 1 92 ? 30.553 11.151 -26.313 1.00 88.44 92 GLU A N 1
ATOM 726 C CA . GLU A 1 92 ? 31.219 11.146 -27.618 1.00 88.44 92 GLU A CA 1
ATOM 727 C C . GLU A 1 92 ? 30.306 10.674 -28.762 1.00 88.44 92 GLU A C 1
ATOM 729 O O . GLU A 1 92 ? 30.616 10.878 -29.941 1.00 88.44 92 GLU A O 1
ATOM 734 N N . ALA A 1 93 ? 29.154 10.071 -28.445 1.00 85.25 93 ALA A N 1
ATOM 735 C CA . ALA A 1 93 ? 28.245 9.526 -29.442 1.00 85.25 93 ALA A CA 1
ATOM 736 C C . ALA A 1 93 ? 27.704 10.619 -30.395 1.00 85.25 93 ALA A C 1
ATOM 738 O O . ALA A 1 93 ? 27.035 11.564 -29.957 1.00 85.25 93 ALA A O 1
ATOM 739 N N . PRO A 1 94 ? 27.835 10.445 -31.727 1.00 84.75 94 PRO A N 1
ATOM 740 C CA . PRO A 1 94 ? 27.207 11.322 -32.721 1.00 84.75 94 PRO A CA 1
ATOM 741 C C . PRO A 1 94 ? 25.679 11.404 -32.588 1.00 84.75 94 PRO A C 1
ATOM 743 O O . PRO A 1 94 ? 25.056 12.351 -33.059 1.00 84.75 94 PRO A O 1
ATOM 746 N N . CYS A 1 95 ? 25.063 10.410 -31.945 1.00 79.94 95 CYS A N 1
ATOM 747 C CA . CYS A 1 95 ? 23.627 10.309 -31.713 1.00 79.94 95 CYS A CA 1
ATOM 748 C C . CYS A 1 95 ? 23.231 10.551 -30.248 1.00 79.94 95 CYS A C 1
ATOM 750 O O . CYS A 1 95 ? 22.255 9.966 -29.783 1.00 79.94 95 CYS A O 1
ATOM 752 N N . LYS A 1 96 ? 23.961 11.395 -29.510 1.00 83.31 96 LYS A N 1
ATOM 753 C CA . LYS A 1 96 ? 23.642 11.744 -28.112 1.00 83.31 96 LYS A CA 1
ATOM 754 C C . LYS A 1 96 ? 22.229 12.304 -27.889 1.00 83.31 96 LYS A C 1
ATOM 756 O O . LYS A 1 96 ? 21.734 12.262 -26.774 1.00 83.31 96 LYS A O 1
ATOM 761 N N . GLU A 1 97 ? 21.560 12.798 -28.930 1.00 85.62 97 GLU A N 1
ATOM 762 C CA . GLU A 1 97 ? 20.158 13.249 -28.867 1.00 85.62 97 GLU A CA 1
ATOM 763 C C . GLU A 1 97 ? 19.146 12.085 -28.967 1.00 85.62 97 GLU A C 1
ATOM 765 O O . GLU A 1 97 ? 17.937 12.286 -28.911 1.00 85.62 97 GLU A O 1
ATOM 770 N N . HIS A 1 98 ? 19.606 10.842 -29.125 1.00 87.19 98 HIS A N 1
ATOM 771 C CA . HIS A 1 98 ? 18.733 9.674 -29.162 1.00 87.19 98 HIS A CA 1
ATOM 772 C C . HIS A 1 98 ? 18.370 9.234 -27.735 1.00 87.19 98 HIS A C 1
ATOM 774 O O . HIS A 1 98 ? 19.224 8.743 -26.995 1.00 87.19 98 HIS A O 1
ATOM 780 N N . SER A 1 99 ? 17.089 9.335 -27.366 1.00 87.81 99 SER A N 1
ATOM 781 C CA . SER A 1 99 ? 16.587 9.038 -26.010 1.00 87.81 99 SER A CA 1
ATOM 782 C C . SER A 1 99 ? 17.016 7.665 -25.481 1.00 87.81 99 SER A C 1
ATOM 784 O O . SER A 1 99 ? 17.437 7.550 -24.334 1.00 87.81 99 SER A O 1
ATOM 786 N N . GLY A 1 100 ? 17.012 6.635 -26.335 1.00 86.94 100 GLY A N 1
ATOM 787 C CA . GLY A 1 100 ? 17.407 5.274 -25.950 1.00 86.94 100 GLY A CA 1
ATOM 788 C C . GLY A 1 100 ? 18.843 5.134 -25.422 1.00 86.94 100 GLY A C 1
ATOM 789 O O . GLY A 1 100 ? 19.115 4.209 -24.669 1.00 86.94 100 GLY A O 1
ATOM 790 N N . VAL A 1 101 ? 19.757 6.045 -25.776 1.00 91.44 101 VAL A N 1
ATOM 791 C CA . VAL A 1 101 ? 21.146 6.019 -25.282 1.00 91.44 101 VAL A CA 1
ATOM 792 C C . VAL A 1 101 ? 21.199 6.441 -23.809 1.00 91.44 101 VAL A C 1
ATOM 794 O O . VAL A 1 101 ? 21.856 5.796 -22.996 1.00 91.44 101 VAL A O 1
ATOM 797 N N . TRP A 1 102 ? 20.438 7.477 -23.445 1.00 92.81 102 TRP A N 1
ATOM 798 C CA . TRP A 1 102 ? 20.294 7.918 -22.056 1.00 92.81 102 TRP A CA 1
ATOM 799 C C . TRP A 1 102 ? 19.454 6.955 -21.219 1.00 92.81 102 TRP A C 1
ATOM 801 O O . TRP A 1 102 ? 19.702 6.824 -20.026 1.00 92.81 102 TRP A O 1
ATOM 811 N N . ASP A 1 103 ? 18.495 6.259 -21.835 1.00 90.19 103 ASP A N 1
ATOM 812 C CA . ASP A 1 103 ? 17.726 5.197 -21.177 1.00 90.19 103 ASP A CA 1
ATOM 813 C C . ASP A 1 103 ? 18.605 4.006 -20.783 1.00 90.19 103 ASP A C 1
ATOM 815 O O . ASP A 1 103 ? 18.520 3.507 -19.663 1.00 90.19 103 ASP A O 1
ATOM 819 N N . ALA A 1 104 ? 19.486 3.581 -21.693 1.00 90.19 104 ALA A N 1
ATOM 820 C CA . ALA A 1 104 ? 20.459 2.529 -21.426 1.00 90.19 104 ALA A CA 1
ATOM 821 C C . ALA A 1 104 ? 21.423 2.937 -20.304 1.00 90.19 104 ALA A C 1
ATOM 823 O O . ALA A 1 104 ? 21.646 2.164 -19.375 1.00 90.19 104 ALA A O 1
ATOM 824 N N . LEU A 1 105 ? 21.926 4.179 -20.338 1.00 92.00 105 LEU A N 1
ATOM 825 C CA . LEU A 1 105 ? 22.788 4.696 -19.278 1.00 92.00 105 LEU A CA 1
ATOM 826 C C . LEU A 1 105 ? 22.055 4.733 -17.931 1.00 92.00 105 LEU A C 1
ATOM 828 O O . LEU A 1 105 ? 22.594 4.265 -16.940 1.00 92.00 105 LEU A O 1
ATOM 832 N N . LEU A 1 106 ? 20.810 5.214 -17.901 1.00 91.06 106 LEU A N 1
ATOM 833 C CA . LEU A 1 106 ? 19.972 5.225 -16.700 1.00 91.06 106 LEU A CA 1
ATOM 834 C C . LEU A 1 106 ? 19.800 3.815 -16.112 1.00 91.06 106 LEU A C 1
ATOM 836 O O . LEU A 1 106 ? 19.898 3.633 -14.897 1.00 91.06 106 LEU A O 1
ATOM 840 N N . GLY A 1 107 ? 19.541 2.823 -16.969 1.00 88.31 107 GLY A N 1
ATOM 841 C CA . GLY A 1 107 ? 19.447 1.418 -16.576 1.00 88.31 107 GLY A CA 1
ATOM 842 C C . GLY A 1 107 ? 20.748 0.900 -15.964 1.00 88.31 107 GLY A C 1
ATOM 843 O O . GLY A 1 107 ? 20.720 0.333 -14.872 1.00 88.31 107 GLY A O 1
ATOM 844 N N . ALA A 1 108 ? 21.877 1.160 -16.626 1.00 89.06 108 ALA A N 1
ATOM 845 C CA . ALA A 1 108 ? 23.208 0.792 -16.156 1.00 89.06 108 ALA A CA 1
ATOM 846 C C . ALA A 1 108 ? 23.559 1.445 -14.810 1.00 89.06 108 ALA A C 1
ATOM 848 O O . ALA A 1 108 ? 23.987 0.757 -13.886 1.00 89.06 108 ALA A O 1
ATOM 849 N N . SER A 1 109 ? 23.323 2.751 -14.661 1.00 90.12 109 SER A N 1
ATOM 850 C CA . SER A 1 109 ? 23.579 3.488 -13.418 1.00 90.12 109 SER A CA 1
ATOM 851 C C . SER A 1 109 ? 22.769 2.943 -12.248 1.00 90.12 109 SER A C 1
ATOM 853 O O . SER A 1 109 ? 23.270 2.888 -11.132 1.00 90.12 109 SER A O 1
ATOM 855 N N . ARG A 1 110 ? 21.534 2.490 -12.501 1.00 87.38 110 ARG A N 1
ATOM 856 C CA . ARG A 1 110 ? 20.686 1.883 -11.470 1.00 87.38 110 ARG A CA 1
ATOM 857 C C . ARG A 1 110 ? 21.226 0.541 -10.978 1.00 87.38 110 ARG A C 1
ATOM 859 O O . ARG A 1 110 ? 21.093 0.256 -9.797 1.00 87.38 110 ARG A O 1
ATOM 866 N N . ILE A 1 111 ? 21.805 -0.273 -11.862 1.00 85.12 111 ILE A N 1
ATOM 867 C CA . ILE A 1 111 ? 22.402 -1.570 -11.495 1.00 85.12 111 ILE A CA 1
ATOM 868 C C . ILE A 1 111 ? 23.595 -1.375 -10.554 1.00 85.12 111 ILE A C 1
ATOM 870 O O . ILE A 1 111 ? 23.775 -2.159 -9.631 1.00 85.12 111 ILE A O 1
ATOM 874 N N . HIS A 1 112 ? 24.383 -0.325 -10.785 1.00 86.56 112 HIS A N 1
ATOM 875 C CA . HIS A 1 112 ? 25.574 -0.001 -9.990 1.00 86.56 112 HIS A CA 1
ATOM 876 C C . HIS A 1 112 ? 25.315 1.001 -8.866 1.00 86.56 112 HIS A C 1
ATOM 878 O O . HIS A 1 112 ? 26.263 1.464 -8.242 1.00 86.56 112 HIS A O 1
ATOM 884 N N . GLU A 1 113 ? 24.049 1.348 -8.628 1.00 86.44 113 GLU A N 1
ATOM 885 C CA . GLU A 1 113 ? 23.618 2.264 -7.565 1.00 86.44 113 GLU A CA 1
ATOM 886 C C . GLU A 1 113 ? 24.298 3.655 -7.611 1.00 86.44 113 GLU A C 1
ATOM 888 O O . GLU A 1 113 ? 24.374 4.364 -6.607 1.00 86.44 113 GLU A O 1
ATOM 893 N N . ASP A 1 114 ? 24.747 4.094 -8.794 1.00 89.12 114 ASP A N 1
ATOM 894 C CA . ASP A 1 114 ? 25.337 5.421 -9.005 1.00 89.12 114 ASP A CA 1
ATOM 895 C C . ASP A 1 114 ? 24.229 6.467 -9.179 1.00 89.12 114 ASP A C 1
ATOM 897 O O . ASP A 1 114 ? 23.737 6.744 -10.281 1.00 89.12 114 ASP A O 1
ATOM 901 N N . MET A 1 115 ? 23.803 7.041 -8.055 1.00 85.81 115 MET A N 1
ATOM 902 C CA . MET A 1 115 ? 22.666 7.958 -8.016 1.00 85.81 115 MET A CA 1
ATOM 903 C C . MET A 1 115 ? 22.918 9.300 -8.706 1.00 85.81 115 MET A C 1
ATOM 905 O O . MET A 1 115 ? 21.968 9.911 -9.212 1.00 85.81 115 MET A O 1
ATOM 909 N N . ASP A 1 116 ? 24.163 9.764 -8.770 1.00 90.00 116 ASP A N 1
ATOM 910 C CA . ASP A 1 116 ? 24.497 10.994 -9.488 1.00 90.00 116 ASP A CA 1
ATOM 911 C C . ASP A 1 116 ? 24.299 10.793 -10.990 1.00 90.00 116 ASP A C 1
ATOM 913 O O . ASP A 1 116 ? 23.667 11.621 -11.665 1.00 90.00 116 ASP A O 1
ATOM 917 N N . LEU A 1 117 ? 24.734 9.639 -11.499 1.00 90.06 117 LEU A N 1
ATOM 918 C CA . LEU A 1 117 ? 24.563 9.285 -12.898 1.00 90.06 117 LEU A CA 1
ATOM 919 C C . LEU A 1 117 ? 23.105 8.942 -13.238 1.00 90.06 117 LEU A C 1
ATOM 921 O O . LEU A 1 117 ? 22.614 9.393 -14.277 1.00 90.06 117 LEU A O 1
ATOM 925 N N . VAL A 1 118 ? 22.364 8.279 -12.336 1.00 89.81 118 VAL A N 1
ATOM 926 C CA . VAL A 1 118 ? 20.900 8.094 -12.455 1.00 89.81 118 VAL A CA 1
ATOM 927 C C . VAL A 1 118 ? 20.209 9.447 -12.625 1.00 89.81 118 VAL A C 1
ATOM 929 O O . VAL A 1 118 ? 19.423 9.637 -13.554 1.00 89.81 118 VAL A O 1
ATOM 932 N N . ASN A 1 119 ? 20.522 10.418 -11.764 1.00 88.62 119 ASN A N 1
ATOM 933 C CA . ASN A 1 119 ? 19.935 11.754 -11.817 1.00 88.62 119 ASN A CA 1
ATOM 934 C C . ASN A 1 119 ? 20.272 12.496 -13.111 1.00 88.62 119 ASN A C 1
ATOM 936 O O . ASN A 1 119 ? 19.416 13.180 -13.685 1.00 88.62 119 ASN A O 1
ATOM 940 N N . HIS A 1 120 ? 21.516 12.384 -13.569 1.00 91.19 120 HIS A N 1
ATOM 941 C CA . HIS A 1 120 ? 21.956 13.018 -14.801 1.00 91.19 120 HIS A CA 1
ATOM 942 C C . HIS A 1 120 ? 21.267 12.408 -16.029 1.00 91.19 120 HIS A C 1
ATOM 944 O O . HIS A 1 120 ? 20.666 13.136 -16.828 1.00 91.19 120 HIS A O 1
ATOM 950 N N . ALA A 1 121 ? 21.293 11.078 -16.143 1.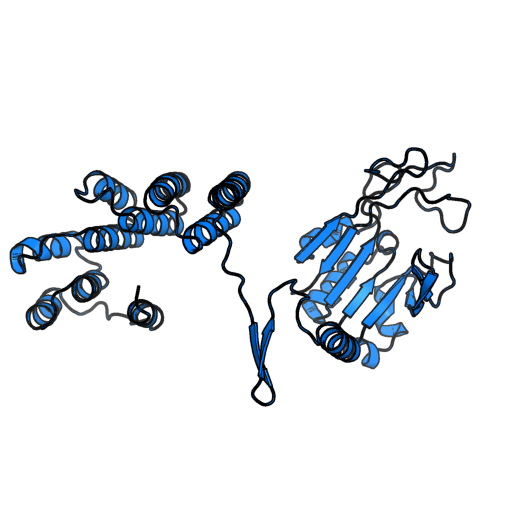00 91.62 121 ALA A N 1
ATOM 951 C CA . ALA A 1 121 ? 20.691 10.338 -17.244 1.00 91.62 121 ALA A CA 1
ATOM 952 C C . ALA A 1 121 ? 19.170 10.536 -17.294 1.00 91.62 121 ALA A C 1
ATOM 954 O O . ALA A 1 121 ? 18.629 10.815 -18.363 1.00 91.62 121 ALA A O 1
ATOM 955 N N . ALA A 1 122 ? 18.488 10.519 -16.143 1.00 89.50 122 ALA A N 1
ATOM 956 C CA . ALA A 1 122 ? 17.055 10.788 -16.041 1.00 89.50 122 ALA A CA 1
ATOM 957 C C . ALA A 1 122 ? 16.686 12.178 -16.580 1.00 89.50 122 ALA A C 1
ATOM 959 O O . ALA A 1 122 ? 15.794 12.311 -17.418 1.00 89.50 122 ALA A O 1
ATOM 960 N N . LYS A 1 123 ? 17.403 13.229 -16.154 1.00 88.88 123 LYS A N 1
ATOM 961 C CA . LYS A 1 123 ? 17.162 14.607 -16.618 1.00 88.88 123 LYS A CA 1
ATOM 962 C C . LYS A 1 123 ? 17.372 14.763 -18.122 1.00 88.88 123 LYS A C 1
ATOM 964 O O . LYS A 1 123 ? 16.701 15.585 -18.742 1.00 88.88 123 LYS A O 1
ATOM 969 N N . LYS A 1 124 ? 18.323 14.031 -18.704 1.00 91.69 124 LYS A N 1
ATOM 970 C CA . LYS A 1 124 ? 18.567 14.029 -20.152 1.00 91.69 124 LYS A CA 1
ATOM 971 C C . LYS A 1 124 ? 17.486 13.252 -20.894 1.00 91.69 124 LYS A C 1
ATOM 973 O O . LYS A 1 124 ? 16.914 13.795 -21.832 1.00 91.69 124 LYS A O 1
ATOM 978 N N . TYR A 1 125 ? 17.147 12.054 -20.424 1.00 90.62 125 TYR A N 1
ATOM 979 C CA . TYR A 1 125 ? 16.096 11.221 -21.000 1.00 90.62 125 TYR A CA 1
ATOM 980 C C . TYR A 1 125 ? 14.753 11.956 -21.063 1.00 90.62 125 TYR A C 1
ATOM 982 O O . TYR A 1 125 ? 14.174 12.076 -22.138 1.00 90.62 125 TYR A O 1
ATOM 990 N N . LEU A 1 126 ? 14.301 12.525 -19.940 1.00 86.75 126 LEU A N 1
ATOM 991 C CA . LEU A 1 126 ? 13.013 13.224 -19.852 1.00 86.75 126 LEU A CA 1
ATOM 992 C C . LEU A 1 126 ? 12.926 14.456 -20.765 1.00 86.75 126 LEU A C 1
ATOM 994 O O . LEU A 1 126 ? 11.837 14.840 -21.171 1.00 86.75 126 LEU A O 1
ATOM 998 N N . LYS A 1 127 ? 14.060 15.084 -21.102 1.00 88.25 127 LYS A N 1
ATOM 999 C CA . LYS A 1 127 ? 14.095 16.183 -22.080 1.00 88.25 127 LYS A CA 1
ATOM 1000 C C . LYS A 1 127 ? 13.946 15.696 -23.520 1.00 88.25 127 LYS A C 1
ATOM 1002 O O . LYS A 1 127 ? 13.437 16.443 -24.346 1.00 88.25 127 LYS A O 1
ATOM 1007 N N . LEU A 1 128 ? 14.433 14.493 -23.817 1.00 89.38 128 LEU A N 1
ATOM 1008 C CA . LEU A 1 128 ? 14.431 13.917 -25.163 1.00 89.38 128 LEU A CA 1
ATOM 1009 C C . LEU A 1 128 ? 13.143 13.149 -25.476 1.00 89.38 128 LEU A C 1
ATOM 1011 O O . LEU A 1 128 ? 12.732 13.114 -26.629 1.00 89.38 128 LEU A O 1
ATOM 1015 N N . ASP A 1 129 ? 12.524 12.532 -24.469 1.00 85.50 129 ASP A N 1
ATOM 1016 C CA . ASP A 1 129 ? 11.283 11.760 -24.601 1.00 85.50 129 ASP A CA 1
ATOM 1017 C C . ASP A 1 129 ? 10.286 12.115 -23.476 1.00 85.50 129 ASP A C 1
ATOM 1019 O O . ASP A 1 129 ? 10.036 11.305 -22.575 1.00 85.50 129 ASP A O 1
ATOM 1023 N N . PRO A 1 130 ? 9.749 13.353 -23.479 1.00 83.94 130 PRO A N 1
ATOM 1024 C CA . PRO A 1 130 ? 8.884 13.854 -22.412 1.00 83.94 130 PRO A CA 1
ATOM 1025 C C . PRO A 1 130 ? 7.496 13.207 -22.391 1.00 83.94 130 PRO A C 1
ATOM 1027 O O . PRO A 1 130 ? 6.815 13.291 -21.383 1.00 83.94 130 PRO A O 1
ATOM 1030 N N . GLU A 1 131 ? 7.042 12.554 -23.460 1.00 82.44 131 GLU A N 1
ATOM 1031 C CA . GLU A 1 131 ? 5.673 12.013 -23.543 1.00 82.44 131 GLU A CA 1
ATOM 1032 C C . GLU A 1 131 ? 5.555 10.584 -22.981 1.00 82.44 131 GLU A C 1
ATOM 1034 O O . GLU A 1 131 ? 4.463 10.030 -22.838 1.00 82.44 131 GLU A O 1
ATOM 1039 N N . ASN A 1 132 ? 6.679 9.961 -22.626 1.00 81.94 132 ASN A N 1
ATOM 1040 C CA . ASN A 1 132 ? 6.721 8.557 -22.243 1.00 81.94 132 ASN A CA 1
ATOM 1041 C C . ASN A 1 132 ? 6.318 8.327 -20.779 1.00 81.94 132 ASN A C 1
ATOM 1043 O O . ASN A 1 132 ? 7.161 8.170 -19.892 1.00 81.94 132 ASN A O 1
ATOM 1047 N N . ALA A 1 133 ? 5.009 8.239 -20.528 1.00 75.44 133 ALA A N 1
ATOM 1048 C CA . ALA A 1 133 ? 4.427 8.030 -19.197 1.00 75.44 133 ALA A CA 1
ATOM 1049 C C . ALA A 1 133 ? 5.055 6.865 -18.412 1.00 75.44 133 ALA A C 1
ATOM 1051 O O . ALA A 1 133 ? 5.307 6.974 -17.208 1.00 75.44 133 ALA A O 1
ATOM 1052 N N . GLY A 1 134 ? 5.351 5.754 -19.096 1.00 75.75 134 GLY A N 1
ATOM 1053 C CA . GLY A 1 134 ? 5.956 4.573 -18.481 1.00 75.75 134 GLY A CA 1
ATOM 1054 C C . GLY A 1 134 ? 7.328 4.862 -17.868 1.00 75.75 134 GLY A C 1
ATOM 1055 O O . GLY A 1 134 ? 7.675 4.298 -16.831 1.00 75.75 134 GLY A O 1
ATOM 1056 N N . LYS A 1 135 ? 8.096 5.781 -18.454 1.00 81.44 135 LYS A N 1
ATOM 1057 C CA . LYS A 1 135 ? 9.444 6.119 -17.986 1.00 81.44 135 LYS A CA 1
ATOM 1058 C C . LYS A 1 135 ? 9.442 7.026 -16.772 1.00 81.44 135 LYS A C 1
ATOM 1060 O O . LYS A 1 135 ? 10.247 6.807 -15.871 1.00 81.44 135 LYS A O 1
ATOM 1065 N N . TYR A 1 136 ? 8.488 7.949 -16.679 1.00 81.69 136 TYR A N 1
ATOM 1066 C CA . TYR A 1 136 ? 8.272 8.708 -15.447 1.00 81.69 136 TYR A CA 1
ATOM 1067 C C . TYR A 1 136 ? 7.943 7.779 -14.272 1.00 81.69 136 TYR A C 1
ATOM 1069 O O . TYR A 1 136 ? 8.481 7.958 -13.181 1.00 81.69 136 TYR A O 1
ATOM 1077 N N . LEU A 1 137 ? 7.128 6.740 -14.490 1.00 79.94 137 LEU A N 1
ATOM 1078 C CA . LEU A 1 137 ? 6.819 5.754 -13.448 1.00 79.94 137 LEU A CA 1
ATOM 1079 C C . LEU A 1 137 ? 8.057 4.954 -13.025 1.00 79.94 137 LEU A C 1
ATOM 1081 O O . LEU A 1 137 ? 8.320 4.825 -11.831 1.00 79.94 137 LEU A O 1
ATOM 1085 N N . VAL A 1 138 ? 8.845 4.458 -13.985 1.00 81.62 138 VAL A N 1
ATOM 1086 C CA . VAL A 1 138 ? 10.091 3.728 -13.689 1.00 81.62 138 VAL A CA 1
ATOM 1087 C C . VAL A 1 138 ? 11.079 4.608 -12.918 1.00 81.62 138 VAL A C 1
ATOM 1089 O O . VAL A 1 138 ? 11.697 4.130 -11.966 1.00 81.62 138 VAL A O 1
ATOM 1092 N N . LEU A 1 139 ? 11.199 5.890 -13.273 1.00 84.31 139 LEU A N 1
ATOM 1093 C CA . LEU A 1 139 ? 12.029 6.860 -12.552 1.00 84.31 139 LEU A CA 1
ATOM 1094 C C . LEU A 1 139 ? 11.509 7.124 -11.138 1.00 84.31 139 LEU A C 1
ATOM 1096 O O . LEU A 1 139 ? 12.280 7.051 -10.187 1.00 84.31 139 LEU A O 1
ATOM 1100 N N . SER A 1 140 ? 10.205 7.367 -10.981 1.00 82.19 140 SER A N 1
ATOM 1101 C CA . SER A 1 140 ? 9.582 7.564 -9.668 1.00 82.19 140 SER A CA 1
ATOM 1102 C C . SER A 1 140 ? 9.801 6.357 -8.755 1.00 82.19 140 SER A C 1
ATOM 1104 O O . SER A 1 140 ? 10.101 6.538 -7.580 1.00 82.19 140 SER A O 1
ATOM 1106 N N . ASN A 1 141 ? 9.661 5.138 -9.277 1.00 78.50 141 ASN A N 1
ATOM 1107 C CA . ASN A 1 141 ? 9.899 3.924 -8.500 1.00 78.50 141 ASN A CA 1
ATOM 1108 C C . ASN A 1 141 ? 11.380 3.767 -8.152 1.00 78.50 141 ASN A C 1
ATOM 1110 O O . ASN A 1 141 ? 11.695 3.458 -7.012 1.00 78.50 141 ASN A O 1
ATOM 1114 N N . THR A 1 142 ? 12.282 4.050 -9.099 1.00 80.75 142 THR A N 1
ATOM 1115 C CA . THR A 1 142 ? 13.733 4.011 -8.856 1.00 80.75 142 THR A CA 1
ATOM 1116 C C . THR A 1 142 ? 14.117 4.966 -7.721 1.00 80.75 142 THR A C 1
ATOM 1118 O O . THR A 1 142 ? 14.787 4.556 -6.782 1.00 80.75 142 THR A O 1
ATOM 1121 N N . TYR A 1 143 ? 13.633 6.213 -7.737 1.00 82.50 143 TYR A N 1
ATOM 1122 C CA . TYR A 1 143 ? 13.882 7.160 -6.646 1.00 82.50 143 TYR A CA 1
ATOM 1123 C C . TYR A 1 143 ? 13.292 6.714 -5.306 1.00 82.50 143 TYR A C 1
ATOM 1125 O O . TYR A 1 143 ? 13.924 6.919 -4.272 1.00 82.50 143 TYR A O 1
ATOM 1133 N N . ALA A 1 144 ? 12.111 6.089 -5.317 1.00 77.25 144 ALA A N 1
ATOM 1134 C CA . ALA A 1 144 ? 11.491 5.557 -4.108 1.00 77.25 144 ALA A CA 1
ATOM 1135 C C . ALA A 1 144 ? 12.306 4.403 -3.500 1.00 77.25 144 ALA A C 1
ATOM 1137 O O . ALA A 1 144 ? 12.492 4.386 -2.287 1.00 77.25 144 ALA A O 1
ATOM 1138 N N . THR A 1 145 ? 12.849 3.494 -4.323 1.00 77.19 145 THR A N 1
ATOM 1139 C CA . THR A 1 145 ? 13.725 2.395 -3.869 1.00 77.19 145 THR A CA 1
ATOM 1140 C C . THR A 1 145 ? 14.932 2.909 -3.086 1.00 77.19 145 THR A C 1
ATOM 1142 O O . THR A 1 145 ? 15.318 2.299 -2.096 1.00 77.19 145 THR A O 1
ATOM 1145 N N . PHE A 1 146 ? 15.484 4.057 -3.481 1.00 78.50 146 PHE A N 1
ATOM 1146 C CA . PHE A 1 146 ? 16.622 4.684 -2.808 1.00 78.50 146 PHE A CA 1
ATOM 1147 C C . PHE A 1 146 ? 16.221 5.787 -1.803 1.00 78.50 146 PHE A C 1
ATOM 1149 O O . PHE A 1 146 ? 17.069 6.560 -1.371 1.00 78.50 146 PHE A O 1
ATOM 1156 N N . ALA A 1 147 ? 14.937 5.887 -1.429 1.00 79.81 147 ALA A N 1
ATOM 1157 C CA . ALA A 1 147 ? 14.392 6.868 -0.477 1.00 79.81 147 ALA A CA 1
ATOM 1158 C C . ALA A 1 147 ? 14.581 8.362 -0.848 1.00 79.81 147 ALA A C 1
ATOM 1160 O O . ALA A 1 147 ? 14.512 9.242 0.014 1.00 79.81 147 ALA A O 1
ATOM 1161 N N . PHE A 1 148 ? 14.740 8.686 -2.135 1.00 78.31 148 PHE A N 1
ATOM 1162 C CA . PHE A 1 148 ? 14.838 10.063 -2.640 1.00 78.31 148 PHE A CA 1
ATOM 1163 C C . PHE A 1 148 ? 13.451 10.674 -2.886 1.00 78.31 148 PHE A C 1
ATOM 1165 O O . PHE A 1 148 ? 13.019 10.887 -4.023 1.00 78.31 148 PHE A O 1
ATOM 1172 N N . TRP A 1 149 ? 12.728 10.962 -1.805 1.00 75.25 149 TRP A N 1
ATOM 1173 C CA . TRP A 1 149 ? 11.342 11.442 -1.866 1.00 75.25 149 TRP A CA 1
ATOM 1174 C C . TRP A 1 149 ? 11.171 12.789 -2.582 1.00 75.25 149 TRP A C 1
ATOM 1176 O O . TRP A 1 149 ? 10.156 12.994 -3.249 1.00 75.25 149 TRP A O 1
ATOM 1186 N N . ASP A 1 150 ? 12.171 13.670 -2.526 1.00 82.44 150 ASP A N 1
ATOM 1187 C CA . ASP A 1 150 ? 12.150 14.948 -3.248 1.00 82.44 150 ASP A CA 1
ATOM 1188 C C . ASP A 1 150 ? 12.137 14.737 -4.769 1.00 82.44 150 ASP A C 1
ATOM 1190 O O . ASP A 1 150 ? 11.347 15.353 -5.487 1.00 82.44 150 ASP A O 1
ATOM 1194 N N . ASN A 1 151 ? 12.944 13.798 -5.272 1.00 83.12 151 ASN A N 1
ATOM 1195 C CA . ASN A 1 151 ? 12.955 13.426 -6.685 1.00 83.12 151 ASN A CA 1
ATOM 1196 C C . ASN A 1 151 ? 11.649 12.731 -7.096 1.00 83.12 151 ASN A C 1
ATOM 1198 O O . ASN A 1 151 ? 11.129 13.003 -8.179 1.00 83.12 151 ASN A O 1
ATOM 1202 N N . VAL A 1 152 ? 11.069 11.891 -6.228 1.00 76.25 152 VAL A N 1
ATOM 1203 C CA . VAL A 1 152 ? 9.728 11.309 -6.443 1.00 76.25 152 VAL A CA 1
ATOM 1204 C C . VAL A 1 152 ? 8.682 12.415 -6.597 1.00 76.25 152 VAL A C 1
ATOM 1206 O O . VAL A 1 152 ? 7.884 12.395 -7.537 1.00 76.25 152 VAL A O 1
ATOM 1209 N N . ALA A 1 153 ? 8.688 13.404 -5.701 1.00 77.12 153 ALA A N 1
ATOM 1210 C CA . ALA A 1 153 ? 7.780 14.542 -5.764 1.00 77.12 153 ALA A CA 1
ATOM 1211 C C . ALA A 1 153 ? 7.992 15.366 -7.044 1.00 77.12 153 ALA A C 1
ATOM 1213 O O . ALA A 1 153 ? 7.013 15.756 -7.686 1.00 77.12 153 ALA A O 1
ATOM 1214 N N . GLN A 1 154 ? 9.249 15.567 -7.451 1.00 83.56 154 GLN A N 1
ATOM 1215 C CA . GLN A 1 154 ? 9.607 16.284 -8.671 1.00 83.56 154 GLN A CA 1
ATOM 1216 C C . GLN A 1 154 ? 9.090 15.570 -9.925 1.00 83.56 154 GLN A C 1
ATOM 1218 O O . GLN A 1 154 ? 8.410 16.193 -10.738 1.00 83.56 154 GLN A O 1
ATOM 1223 N N . VAL A 1 155 ? 9.341 14.264 -10.061 1.00 82.75 155 VAL A N 1
ATOM 1224 C CA . VAL A 1 155 ? 8.855 13.449 -11.188 1.00 82.75 155 VAL A CA 1
ATOM 1225 C C . VAL A 1 155 ? 7.327 13.477 -11.244 1.00 82.75 155 VAL A C 1
ATOM 1227 O O . VAL A 1 155 ? 6.757 13.720 -12.305 1.00 82.75 155 VAL A O 1
ATOM 1230 N N . ARG A 1 156 ? 6.650 13.329 -10.098 1.00 79.56 156 ARG A N 1
ATOM 1231 C CA . ARG A 1 156 ? 5.184 13.437 -10.013 1.00 79.56 156 ARG A CA 1
ATOM 1232 C C . ARG A 1 156 ? 4.671 14.823 -10.404 1.00 79.56 156 ARG A C 1
ATOM 1234 O O . ARG A 1 156 ? 3.595 14.912 -10.988 1.00 79.56 156 ARG A O 1
ATOM 1241 N N . SER A 1 157 ? 5.401 15.895 -10.089 1.00 81.12 157 SER A N 1
ATOM 1242 C CA . SER A 1 157 ? 5.047 17.242 -10.553 1.00 81.12 157 SER A CA 1
ATOM 1243 C C . SER A 1 157 ? 5.187 17.361 -12.059 1.00 81.12 157 SER A C 1
ATOM 1245 O O . SER A 1 157 ? 4.222 17.743 -12.705 1.00 81.12 157 SER A O 1
ATOM 1247 N N . MET A 1 158 ? 6.317 16.927 -12.626 1.00 81.62 158 MET A N 1
ATOM 1248 C CA . MET A 1 158 ? 6.525 16.959 -14.076 1.00 81.62 158 MET A CA 1
ATOM 1249 C C . MET A 1 158 ? 5.439 16.181 -14.828 1.00 81.62 158 MET A C 1
ATOM 1251 O O . MET A 1 158 ? 4.975 16.644 -15.866 1.00 81.62 158 MET A O 1
ATOM 1255 N N . MET A 1 159 ? 4.998 15.036 -14.290 1.00 77.00 159 MET A N 1
ATOM 1256 C CA . MET A 1 159 ? 3.879 14.275 -14.856 1.00 77.00 159 MET A CA 1
ATOM 1257 C C . MET A 1 159 ? 2.575 15.083 -14.859 1.00 77.00 159 MET A C 1
ATOM 1259 O O . MET A 1 159 ? 1.895 15.126 -15.879 1.00 77.00 159 MET A O 1
ATOM 1263 N N . ARG A 1 160 ? 2.238 15.756 -13.748 1.00 79.19 160 ARG A N 1
ATOM 1264 C CA . ARG A 1 160 ? 1.039 16.611 -13.663 1.00 79.19 160 ARG A CA 1
ATOM 1265 C C . ARG A 1 160 ? 1.118 17.800 -14.617 1.00 79.19 160 ARG A C 1
ATOM 1267 O O . ARG A 1 160 ? 0.162 18.047 -15.343 1.00 79.19 160 ARG A O 1
ATOM 1274 N N . ASP A 1 161 ? 2.251 18.497 -14.623 1.00 79.56 161 ASP A N 1
ATOM 1275 C CA . ASP A 1 161 ? 2.462 19.716 -15.411 1.00 79.56 161 ASP A CA 1
ATOM 1276 C C . ASP A 1 161 ? 2.449 19.421 -16.919 1.00 79.56 161 ASP A C 1
ATOM 1278 O O . ASP A 1 161 ? 1.991 20.239 -17.713 1.00 79.56 161 ASP A O 1
ATOM 1282 N N . SER A 1 162 ? 2.893 18.222 -17.308 1.00 74.38 162 SER A N 1
ATOM 1283 C CA . SER A 1 162 ? 2.912 17.763 -18.702 1.00 74.38 162 SER A CA 1
ATOM 1284 C C . SER A 1 162 ? 1.626 17.031 -19.116 1.00 74.38 162 SER A C 1
ATOM 1286 O O . SER A 1 162 ? 1.555 16.503 -20.221 1.00 74.38 162 SER A O 1
ATOM 1288 N N . GLY A 1 163 ? 0.616 16.949 -18.238 1.00 69.75 163 GLY A N 1
ATOM 1289 C CA . GLY A 1 163 ? -0.636 16.227 -18.508 1.00 69.75 163 GLY A CA 1
ATOM 1290 C C . GLY A 1 163 ? -0.472 14.710 -18.675 1.00 69.75 163 GLY A C 1
ATOM 1291 O O . GLY A 1 163 ? -1.382 14.034 -19.153 1.00 69.75 163 GLY A O 1
ATOM 1292 N N . ILE A 1 164 ? 0.677 14.162 -18.275 1.00 71.62 164 ILE A N 1
ATOM 1293 C CA . ILE A 1 164 ? 1.010 12.743 -18.366 1.00 71.62 164 ILE A CA 1
ATOM 1294 C C . ILE A 1 164 ? 0.276 12.022 -17.243 1.00 71.62 164 ILE A C 1
ATOM 1296 O O . ILE A 1 164 ? 0.729 11.951 -16.097 1.00 71.62 164 ILE A O 1
ATOM 1300 N N . MET A 1 165 ? -0.884 11.477 -17.578 1.00 55.62 165 MET A N 1
ATOM 1301 C CA . MET A 1 165 ? -1.625 10.609 -16.679 1.00 55.62 165 MET A CA 1
ATOM 1302 C C . MET A 1 165 ? -1.181 9.165 -16.891 1.00 55.62 165 MET A C 1
ATOM 1304 O O . MET A 1 165 ? -1.007 8.714 -18.022 1.00 55.62 165 MET A O 1
ATOM 1308 N N . LYS A 1 166 ? -1.001 8.422 -15.793 1.00 55.84 166 LYS A N 1
ATOM 1309 C CA . LYS A 1 166 ? -0.907 6.959 -15.859 1.00 55.84 166 LYS A CA 1
ATOM 1310 C C . LYS A 1 166 ? -2.142 6.476 -16.620 1.00 55.84 166 LYS A C 1
ATOM 1312 O O . LYS A 1 166 ? -3.250 6.803 -16.195 1.00 55.84 166 LYS A O 1
ATOM 1317 N N . GLU A 1 167 ? -1.966 5.721 -17.708 1.00 48.19 167 GLU A N 1
ATOM 1318 C CA . GLU A 1 167 ? -3.110 5.043 -18.316 1.00 48.19 167 GLU A CA 1
ATOM 1319 C C . GLU A 1 167 ? -3.789 4.216 -17.219 1.00 48.19 167 GLU A C 1
ATOM 1321 O O . GLU A 1 167 ? -3.118 3.401 -16.567 1.00 48.19 167 GLU A O 1
ATOM 1326 N N . PRO A 1 168 ? -5.075 4.471 -16.936 1.00 50.38 168 PRO A N 1
ATOM 1327 C CA . PRO A 1 168 ? -5.756 3.796 -15.854 1.00 50.38 168 PRO A CA 1
ATOM 1328 C C . PRO A 1 168 ? -5.694 2.285 -16.101 1.00 50.38 168 PRO A C 1
ATOM 1330 O O . PRO A 1 168 ? -6.204 1.791 -17.103 1.00 50.38 168 PRO A O 1
ATOM 1333 N N . THR A 1 169 ? -5.020 1.538 -15.223 1.00 47.16 169 THR A N 1
ATOM 1334 C CA . THR A 1 169 ? -4.960 0.079 -15.344 1.00 47.16 169 THR A CA 1
ATOM 1335 C C . THR A 1 169 ? -6.326 -0.465 -14.963 1.00 47.16 169 THR A C 1
ATOM 1337 O O . THR A 1 169 ? -6.736 -0.318 -13.814 1.00 47.16 169 THR A O 1
ATOM 1340 N N . TYR A 1 170 ? -7.035 -1.051 -15.922 1.00 61.62 170 TYR A N 1
ATOM 1341 C CA . TYR A 1 170 ? -8.350 -1.633 -15.691 1.00 61.62 170 TYR A CA 1
ATOM 1342 C C . TYR A 1 170 ? -8.279 -3.162 -15.706 1.00 61.62 170 TYR A C 1
ATOM 1344 O O . TYR A 1 170 ? -7.565 -3.770 -16.505 1.00 61.62 170 TYR A O 1
ATOM 1352 N N . SER A 1 171 ? -9.041 -3.789 -14.821 1.00 63.16 171 SER A N 1
ATOM 1353 C CA . SER A 1 171 ? -9.386 -5.206 -14.889 1.00 63.16 171 SER A CA 1
ATOM 1354 C C . SER A 1 171 ? -10.575 -5.354 -15.834 1.00 63.16 171 SER A C 1
ATOM 1356 O O . SER A 1 171 ? -11.476 -4.519 -15.805 1.00 63.16 171 SER A O 1
ATOM 1358 N N . ARG A 1 172 ? -10.618 -6.399 -16.663 1.00 79.38 172 ARG A N 1
ATOM 1359 C CA . ARG A 1 172 ? -11.784 -6.686 -17.511 1.00 79.38 172 ARG A CA 1
ATOM 1360 C C . ARG A 1 172 ? -12.256 -8.118 -17.315 1.00 79.38 172 ARG A C 1
ATOM 1362 O O . ARG A 1 172 ? -11.425 -9.022 -17.260 1.00 79.38 172 ARG A O 1
ATOM 1369 N N . ILE A 1 173 ? -13.565 -8.315 -17.255 1.00 78.25 173 ILE A N 1
ATOM 1370 C CA . ILE A 1 173 ? -14.20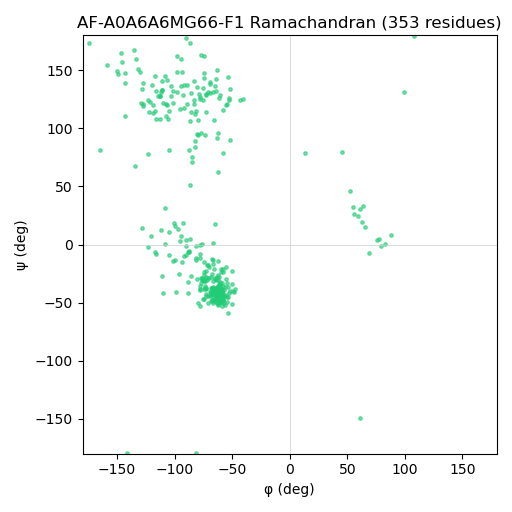0 -9.637 -17.245 1.00 78.25 173 ILE A CA 1
ATOM 1371 C C . ILE A 1 173 ? -15.330 -9.658 -18.271 1.00 78.25 173 ILE A C 1
ATOM 1373 O O . ILE A 1 173 ? -15.938 -8.624 -18.538 1.00 78.25 173 ILE A O 1
ATOM 1377 N N . GLU A 1 174 ? -15.619 -10.824 -18.836 1.00 86.19 174 GLU A N 1
ATOM 1378 C CA . GLU A 1 174 ? -16.763 -11.021 -19.725 1.00 86.19 174 GLU A CA 1
ATOM 1379 C C . GLU A 1 174 ? -17.801 -11.887 -19.012 1.00 86.19 174 GLU A C 1
ATOM 1381 O O . GLU A 1 174 ? -17.499 -13.001 -18.581 1.00 86.19 174 GLU A O 1
ATOM 1386 N N . VAL A 1 175 ? -19.017 -11.368 -18.855 1.00 81.06 175 VAL A N 1
ATOM 1387 C CA . VAL A 1 175 ? -20.127 -12.066 -18.200 1.00 81.06 175 VAL A CA 1
ATOM 1388 C C . VAL A 1 175 ? -21.317 -12.035 -19.145 1.00 81.06 175 VAL A C 1
ATOM 1390 O O . VAL A 1 175 ? -21.797 -10.969 -19.507 1.00 81.06 175 VAL A O 1
ATOM 1393 N N . GLN A 1 176 ? -21.795 -13.213 -19.560 1.00 82.00 176 GLN A N 1
ATOM 1394 C CA . GLN A 1 176 ? -22.946 -13.348 -20.469 1.00 82.00 176 GLN A CA 1
ATOM 1395 C C . GLN A 1 176 ? -22.799 -12.559 -21.792 1.00 82.00 176 GLN A C 1
ATOM 1397 O O . GLN A 1 176 ? -23.789 -12.104 -22.357 1.00 82.00 176 GLN A O 1
ATOM 1402 N N . GLY A 1 177 ? -21.568 -12.412 -22.295 1.00 82.56 177 GLY A N 1
ATOM 1403 C CA . GLY A 1 177 ? -21.267 -11.669 -23.524 1.00 82.56 177 GLY A CA 1
ATOM 1404 C C . GLY A 1 177 ? -21.136 -10.151 -23.345 1.00 82.56 177 GLY A C 1
ATOM 1405 O O . GLY A 1 177 ? -20.867 -9.451 -24.320 1.00 82.56 177 GLY A O 1
ATOM 1406 N N . GLU A 1 178 ? -21.294 -9.626 -22.125 1.00 82.31 178 GLU A N 1
ATOM 1407 C CA . GLU A 1 178 ? -21.002 -8.229 -21.796 1.00 82.31 178 GLU A CA 1
ATOM 1408 C C . GLU A 1 178 ? -19.608 -8.106 -21.166 1.00 82.31 178 GLU A C 1
ATOM 1410 O O . GLU A 1 178 ? -19.251 -8.839 -20.240 1.00 82.31 178 GLU A O 1
ATOM 1415 N N . VAL A 1 179 ? -18.808 -7.158 -21.662 1.00 83.50 179 VAL A N 1
ATOM 1416 C CA . VAL A 1 179 ? -17.483 -6.853 -21.107 1.00 83.50 179 VAL A CA 1
ATOM 1417 C C . VAL A 1 179 ? -17.624 -5.794 -20.018 1.00 83.50 179 VAL A C 1
ATOM 1419 O O . VAL A 1 179 ? -18.059 -4.672 -20.274 1.00 83.50 179 VAL A O 1
ATOM 1422 N N . HIS A 1 180 ? -17.202 -6.142 -18.808 1.00 80.38 180 HIS A N 1
ATOM 1423 C CA . HIS A 1 180 ? -17.180 -5.267 -17.645 1.00 80.38 180 HIS A CA 1
ATOM 1424 C C . HIS A 1 180 ? -15.740 -4.866 -17.333 1.00 80.38 180 HIS A C 1
ATOM 1426 O O . HIS A 1 180 ? -14.899 -5.725 -17.063 1.00 80.38 180 HIS A O 1
ATOM 1432 N N . CYS A 1 181 ? -15.462 -3.564 -17.358 1.00 75.38 181 CYS A N 1
ATOM 1433 C CA . CYS A 1 181 ? -14.166 -3.005 -16.987 1.00 75.38 181 CYS A CA 1
ATOM 1434 C C . CYS A 1 181 ? -14.244 -2.376 -15.593 1.00 75.38 181 CYS A C 1
ATOM 1436 O O . CYS A 1 181 ? -15.185 -1.644 -15.292 1.00 75.38 181 CYS A O 1
ATOM 1438 N N . PHE A 1 182 ? -13.235 -2.633 -14.768 1.00 76.12 182 PHE A N 1
ATOM 1439 C CA . PHE A 1 182 ? -13.095 -2.092 -13.423 1.00 76.12 182 PHE A CA 1
ATOM 1440 C C . PHE A 1 182 ? -11.777 -1.352 -13.322 1.00 76.12 182 PHE A C 1
ATOM 1442 O O . PHE A 1 182 ? -10.716 -1.919 -13.574 1.00 76.12 182 PHE A O 1
ATOM 1449 N N . LEU A 1 183 ? -11.844 -0.088 -12.933 1.00 71.62 183 LEU A N 1
ATOM 1450 C CA . LEU A 1 183 ? -10.675 0.724 -12.651 1.00 71.62 183 LEU A CA 1
ATOM 1451 C C . LEU A 1 183 ? -10.574 0.966 -11.140 1.00 71.62 183 LEU A C 1
ATOM 1453 O O . LEU A 1 183 ? -11.585 1.117 -10.457 1.00 71.62 183 LEU A O 1
ATOM 1457 N N . MET A 1 184 ? -9.352 1.014 -10.604 1.00 53.16 184 MET A N 1
ATOM 1458 C CA . MET A 1 184 ? -9.123 1.303 -9.187 1.00 53.16 184 MET A CA 1
ATOM 1459 C C . MET A 1 184 ? -9.780 2.636 -8.790 1.00 53.16 184 MET A C 1
ATOM 1461 O O . MET A 1 184 ? -9.451 3.685 -9.341 1.00 53.16 184 MET A O 1
ATOM 1465 N N . GLY A 1 185 ? -10.713 2.583 -7.835 1.00 57.50 185 GLY A N 1
ATOM 1466 C CA . GLY A 1 185 ? -11.469 3.746 -7.357 1.00 57.50 185 GLY A CA 1
ATOM 1467 C C . GLY A 1 185 ? -12.641 4.183 -8.247 1.00 57.50 185 GLY A C 1
ATOM 1468 O O . GLY A 1 185 ? -13.351 5.118 -7.876 1.00 57.50 185 GLY A O 1
ATOM 1469 N N . ASP A 1 186 ? -12.875 3.518 -9.381 1.00 71.69 186 ASP A N 1
ATOM 1470 C CA . ASP A 1 186 ? -14.010 3.806 -10.255 1.00 71.69 186 ASP A CA 1
ATOM 1471 C C . ASP A 1 186 ? -15.321 3.260 -9.672 1.00 71.69 186 ASP A C 1
ATOM 1473 O O . ASP A 1 186 ? -15.405 2.128 -9.193 1.00 71.69 186 ASP A O 1
ATOM 1477 N N . LYS A 1 187 ? -16.356 4.099 -9.720 1.00 76.75 187 LYS A N 1
ATOM 1478 C CA . LYS A 1 187 ? -17.715 3.811 -9.241 1.00 76.75 187 LYS A CA 1
ATOM 1479 C C . LYS A 1 187 ? -18.764 3.935 -10.350 1.00 76.75 187 LYS A C 1
ATOM 1481 O O . LYS A 1 187 ? -19.957 3.890 -10.071 1.00 76.75 187 LYS A O 1
ATOM 1486 N N . SER A 1 188 ? -18.336 4.125 -11.600 1.00 76.56 188 SER A N 1
ATOM 1487 C CA . SER A 1 188 ? -19.208 4.388 -12.752 1.00 76.56 188 SER A CA 1
ATOM 1488 C C . SER A 1 188 ? -19.978 3.157 -13.244 1.00 76.56 188 SER A C 1
ATOM 1490 O O . SER A 1 188 ? -20.946 3.284 -13.997 1.00 76.56 188 SER A O 1
ATOM 1492 N N . HIS A 1 189 ? -19.578 1.959 -12.812 1.00 81.19 189 HIS A N 1
ATOM 1493 C CA . HIS A 1 189 ? -20.204 0.713 -13.227 1.00 81.19 189 HIS A CA 1
ATOM 1494 C C . HIS A 1 189 ? -21.690 0.670 -12.832 1.00 81.19 189 HIS A C 1
ATOM 1496 O O . HIS A 1 189 ? -22.039 0.829 -11.665 1.00 81.19 189 HIS A O 1
ATOM 1502 N N . ARG A 1 190 ? -22.589 0.363 -13.781 1.00 85.50 190 ARG A N 1
ATOM 1503 C CA . ARG A 1 190 ? -24.052 0.354 -13.549 1.00 85.50 190 ARG A CA 1
ATOM 1504 C C . ARG A 1 190 ? -24.484 -0.538 -12.378 1.00 85.50 190 ARG A C 1
ATOM 1506 O O . ARG A 1 190 ? -25.459 -0.232 -11.703 1.00 85.50 190 ARG A O 1
ATOM 1513 N N . LYS A 1 191 ? -23.766 -1.641 -12.152 1.00 81.94 191 LYS A N 1
ATOM 1514 C CA . LYS A 1 191 ? -23.997 -2.578 -11.037 1.00 81.94 191 LYS A CA 1
ATOM 1515 C C . LYS A 1 191 ? -23.046 -2.369 -9.851 1.00 81.94 191 LYS A C 1
ATOM 1517 O O . LYS A 1 191 ? -22.901 -3.282 -9.053 1.00 81.94 191 LYS A O 1
ATOM 1522 N N . TYR A 1 192 ? -22.353 -1.231 -9.748 1.00 80.44 192 TYR A N 1
ATOM 1523 C CA . TYR A 1 192 ? -21.341 -0.990 -8.708 1.00 80.44 192 TYR A CA 1
ATOM 1524 C C . TYR A 1 192 ? -21.868 -1.309 -7.303 1.00 80.44 192 TYR A C 1
ATOM 1526 O O . TYR A 1 192 ? -21.268 -2.111 -6.598 1.00 80.44 192 TYR A O 1
ATOM 1534 N N . GLU A 1 193 ? -23.034 -0.774 -6.932 1.00 77.94 193 GLU A N 1
ATOM 1535 C CA . GLU A 1 193 ? -23.625 -1.029 -5.612 1.00 77.94 193 GLU A CA 1
ATOM 1536 C C . GLU A 1 193 ? -23.973 -2.502 -5.376 1.00 77.94 193 GLU A C 1
ATOM 1538 O O . GLU A 1 193 ? -23.807 -3.000 -4.269 1.00 77.94 193 GLU A O 1
ATOM 1543 N N . GLU A 1 194 ? -24.462 -3.205 -6.399 1.00 81.50 194 GLU A N 1
ATOM 1544 C CA . GLU A 1 194 ? -24.801 -4.627 -6.305 1.00 81.50 194 GLU A CA 1
ATOM 1545 C C . GLU A 1 194 ? -23.543 -5.483 -6.164 1.00 81.50 194 GLU A C 1
ATOM 1547 O O . GLU A 1 194 ? -23.487 -6.340 -5.290 1.00 81.50 194 GLU A O 1
ATOM 1552 N N . ILE A 1 195 ? -22.512 -5.196 -6.961 1.00 81.38 195 ILE A N 1
ATOM 1553 C CA . ILE A 1 195 ? -21.209 -5.859 -6.887 1.00 81.38 195 ILE A CA 1
ATOM 1554 C C . ILE A 1 195 ? -20.586 -5.627 -5.510 1.00 81.38 195 ILE A C 1
ATOM 1556 O O . ILE A 1 195 ? -20.207 -6.590 -4.854 1.00 81.38 195 ILE A O 1
ATOM 1560 N N . CYS A 1 196 ? -20.540 -4.379 -5.033 1.00 73.19 196 CYS A N 1
ATOM 1561 C CA . CYS A 1 196 ? -20.043 -4.061 -3.697 1.00 73.19 196 CYS A CA 1
ATOM 1562 C C . CYS A 1 196 ? -20.843 -4.781 -2.614 1.00 73.19 196 CYS A C 1
ATOM 1564 O O . CYS A 1 196 ? -20.249 -5.342 -1.705 1.00 73.19 196 CYS A O 1
ATOM 1566 N N . ARG A 1 197 ? -22.175 -4.813 -2.714 1.00 73.50 197 ARG A N 1
ATOM 1567 C CA . ARG A 1 197 ? -23.028 -5.513 -1.747 1.00 73.50 197 ARG A CA 1
ATOM 1568 C C . ARG A 1 197 ? -22.772 -7.017 -1.742 1.00 73.50 197 ARG A C 1
ATOM 1570 O O . ARG A 1 197 ? -22.678 -7.596 -0.669 1.00 73.50 197 ARG A O 1
ATOM 1577 N N . THR A 1 198 ? -22.638 -7.644 -2.908 1.00 77.44 198 THR A N 1
ATOM 1578 C CA . THR A 1 198 ? -22.315 -9.072 -3.008 1.00 77.44 198 THR A CA 1
ATOM 1579 C C . THR A 1 198 ? -20.932 -9.361 -2.441 1.00 77.44 198 THR A C 1
ATOM 1581 O O . THR A 1 198 ? -20.803 -10.298 -1.666 1.00 77.44 198 THR A O 1
ATOM 1584 N N . ILE A 1 199 ? -19.928 -8.530 -2.745 1.00 73.62 199 ILE A N 1
ATOM 1585 C CA . ILE A 1 199 ? -18.586 -8.649 -2.159 1.00 73.62 199 ILE A CA 1
ATOM 1586 C C . ILE A 1 199 ? -18.662 -8.521 -0.635 1.00 73.62 199 ILE A C 1
ATOM 1588 O O . ILE A 1 199 ? -18.174 -9.394 0.065 1.00 73.62 199 ILE A O 1
ATOM 1592 N N . ILE A 1 200 ? -19.336 -7.493 -0.113 1.00 71.25 200 ILE A N 1
ATOM 1593 C CA . ILE A 1 200 ? -19.508 -7.290 1.334 1.00 71.25 200 ILE A CA 1
ATOM 1594 C C . ILE A 1 200 ? -20.220 -8.486 1.981 1.00 71.25 200 ILE A C 1
ATOM 1596 O O . ILE A 1 200 ? -19.825 -8.910 3.056 1.00 71.25 200 ILE A O 1
ATOM 1600 N N . ASN A 1 201 ? -21.227 -9.067 1.325 1.00 73.94 201 ASN A N 1
ATOM 1601 C CA . ASN A 1 201 ? -21.936 -10.246 1.834 1.00 73.94 201 ASN A CA 1
ATOM 1602 C C . ASN A 1 201 ? -21.105 -11.538 1.781 1.00 73.94 201 ASN A C 1
ATOM 1604 O O . ASN A 1 201 ? -21.479 -12.517 2.421 1.00 73.94 201 ASN A O 1
ATOM 1608 N N . MET A 1 202 ? -20.034 -11.570 0.987 1.00 76.75 202 MET A N 1
ATOM 1609 C CA . MET A 1 202 ? -19.101 -12.696 0.908 1.00 76.75 202 MET A CA 1
ATOM 1610 C C . MET A 1 202 ? -17.926 -12.553 1.880 1.00 76.75 202 MET A C 1
ATOM 1612 O O . MET A 1 202 ? -17.177 -13.510 2.028 1.00 76.75 202 MET A O 1
ATOM 1616 N N . ILE A 1 203 ? -17.770 -11.385 2.512 1.00 83.94 203 ILE A N 1
ATOM 1617 C CA . ILE A 1 203 ? -16.700 -11.084 3.461 1.00 83.94 203 ILE A CA 1
ATOM 1618 C C . ILE A 1 203 ? -17.264 -11.182 4.878 1.00 83.94 203 ILE A C 1
ATOM 1620 O O . ILE A 1 203 ? -18.183 -10.453 5.258 1.00 83.94 203 ILE A O 1
ATOM 1624 N N . ASN A 1 204 ? -16.678 -12.050 5.691 1.00 89.00 204 ASN A N 1
ATOM 1625 C CA . ASN A 1 204 ? -17.001 -12.163 7.102 1.00 89.00 204 ASN A CA 1
ATOM 1626 C C . ASN A 1 204 ? -16.231 -11.101 7.890 1.00 89.00 204 ASN A C 1
ATOM 1628 O O . ASN A 1 204 ? -15.005 -11.151 8.011 1.00 89.00 204 ASN A O 1
ATOM 1632 N N . VAL A 1 205 ? -16.969 -10.136 8.438 1.00 89.88 205 VAL A N 1
ATOM 1633 C CA . VAL A 1 205 ? -16.406 -9.007 9.184 1.00 89.88 205 VAL A CA 1
ATOM 1634 C C . VAL A 1 205 ? -16.759 -9.122 10.661 1.00 89.88 205 VAL A C 1
ATOM 1636 O O . VAL A 1 205 ? -17.926 -9.301 11.015 1.00 89.88 205 VAL A O 1
ATOM 1639 N N . ALA A 1 206 ? -15.768 -8.935 11.528 1.00 92.62 206 ALA A N 1
ATOM 1640 C CA . ALA A 1 206 ? -15.990 -8.691 12.948 1.00 92.62 206 ALA A CA 1
ATOM 1641 C C . ALA A 1 206 ? -15.465 -7.313 13.340 1.00 92.62 206 ALA A C 1
ATOM 1643 O O . ALA A 1 206 ? -14.441 -6.862 12.838 1.00 92.62 206 ALA A O 1
ATOM 1644 N N . VAL A 1 207 ? -16.157 -6.660 14.271 1.00 92.50 207 VAL A N 1
ATOM 1645 C CA . VAL A 1 207 ? -15.719 -5.388 14.851 1.00 92.50 207 VAL A CA 1
ATOM 1646 C C . VAL A 1 207 ? -15.454 -5.587 16.334 1.00 92.50 207 VAL A C 1
ATOM 1648 O O . VAL A 1 207 ? -16.280 -6.154 17.050 1.00 92.50 207 VAL A O 1
ATOM 1651 N N . ILE A 1 208 ? -14.313 -5.105 16.802 1.00 93.19 208 ILE A N 1
ATOM 1652 C CA . ILE A 1 208 ? -13.880 -5.124 18.193 1.00 93.19 208 ILE A CA 1
ATOM 1653 C C . ILE A 1 208 ? -13.887 -3.691 18.710 1.00 93.19 208 ILE A C 1
ATOM 1655 O O . ILE A 1 208 ? -13.464 -2.774 18.012 1.00 93.19 208 ILE A O 1
ATOM 1659 N N . LYS A 1 209 ? -14.323 -3.506 19.954 1.00 90.75 209 LYS A N 1
ATOM 1660 C CA . LYS A 1 209 ? -14.144 -2.243 20.677 1.00 90.75 209 LYS A CA 1
ATOM 1661 C C . LYS A 1 209 ? -13.637 -2.495 22.084 1.00 90.75 209 LYS A C 1
ATOM 1663 O O . LYS A 1 209 ? -13.827 -3.583 22.638 1.00 90.75 209 LYS A O 1
ATOM 1668 N N . SER A 1 210 ? -13.041 -1.485 22.705 1.00 88.38 210 SER A N 1
ATOM 1669 C CA . SER A 1 210 ? -12.682 -1.588 24.119 1.00 88.38 210 SER A CA 1
ATOM 1670 C C . SER A 1 210 ? -13.938 -1.715 24.987 1.00 88.38 210 SER A C 1
ATOM 1672 O O . SER A 1 210 ? -14.918 -0.986 24.814 1.00 88.38 210 SER A O 1
ATOM 1674 N N . ASN A 1 211 ? -13.921 -2.618 25.969 1.00 85.50 211 ASN A N 1
ATOM 1675 C CA . ASN A 1 211 ? -14.975 -2.695 26.985 1.00 85.50 211 ASN A CA 1
ATOM 1676 C C . ASN A 1 211 ? -14.983 -1.481 27.924 1.00 85.50 211 ASN A C 1
ATOM 1678 O O . ASN A 1 211 ? -15.952 -1.293 28.661 1.00 85.50 211 ASN A O 1
ATOM 1682 N N . ARG A 1 212 ? -13.922 -0.666 27.878 1.00 81.38 212 ARG A N 1
ATOM 1683 C CA . ARG A 1 212 ? -13.861 0.617 28.564 1.00 81.38 212 ARG A CA 1
ATOM 1684 C C . ARG A 1 212 ? -14.788 1.636 27.905 1.00 81.38 212 ARG A C 1
ATOM 1686 O O . ARG A 1 212 ? -15.311 2.484 28.613 1.00 81.38 212 ARG A O 1
ATOM 1693 N N . ASP A 1 213 ? -15.049 1.541 26.597 1.00 75.69 213 ASP A N 1
ATOM 1694 C CA . ASP A 1 213 ? -16.032 2.399 25.933 1.00 75.69 213 ASP A CA 1
ATOM 1695 C C . ASP A 1 213 ? -17.458 1.897 26.182 1.00 75.69 213 ASP A C 1
ATOM 1697 O O . ASP A 1 213 ? -17.902 0.901 25.610 1.00 75.69 213 ASP A O 1
ATOM 1701 N N . THR A 1 214 ? -18.202 2.613 27.021 1.00 75.62 214 THR A N 1
ATOM 1702 C CA . THR A 1 214 ? -19.595 2.296 27.356 1.00 75.62 214 THR A CA 1
ATOM 1703 C C . THR A 1 214 ? -20.595 3.318 26.816 1.00 75.62 214 THR A C 1
ATOM 1705 O O . THR A 1 214 ? -21.754 3.290 27.229 1.00 75.62 214 THR A O 1
ATOM 1708 N N . ARG A 1 215 ? -20.190 4.228 25.913 1.00 69.06 215 ARG A N 1
ATOM 1709 C CA . ARG A 1 215 ? -21.032 5.359 25.462 1.00 69.06 215 ARG A CA 1
ATOM 1710 C C . ARG A 1 215 ? -22.364 4.920 24.850 1.00 69.06 215 ARG A C 1
ATOM 1712 O O . ARG A 1 215 ? -23.372 5.586 25.063 1.00 69.06 215 ARG A O 1
ATOM 1719 N N . TYR A 1 216 ? -22.375 3.792 24.138 1.00 68.56 216 TYR A N 1
ATOM 1720 C CA . TYR A 1 216 ? -23.553 3.304 23.412 1.00 68.56 216 TYR A CA 1
ATOM 1721 C C . TYR A 1 216 ? -23.928 1.843 23.705 1.00 68.56 216 TYR A C 1
ATOM 1723 O O . TYR A 1 216 ? -24.755 1.270 23.000 1.00 68.56 216 TYR A O 1
ATOM 1731 N N . GLY A 1 217 ? -23.362 1.257 24.764 1.00 74.62 217 GLY A N 1
ATOM 1732 C CA . GLY A 1 217 ? -23.525 -0.159 25.108 1.00 74.62 217 GLY A CA 1
ATOM 1733 C C . GLY A 1 217 ? -22.264 -0.986 24.846 1.00 74.62 217 GLY A C 1
ATOM 1734 O O . GLY A 1 217 ? -21.226 -0.460 24.446 1.00 74.62 217 GLY A O 1
ATOM 1735 N N . LEU A 1 218 ? -22.321 -2.287 25.136 1.00 79.19 218 LEU A N 1
ATOM 1736 C CA . LEU A 1 218 ? -21.194 -3.222 24.964 1.00 79.19 218 LEU A CA 1
ATOM 1737 C C . LEU A 1 218 ? -21.285 -4.052 23.678 1.00 79.19 218 LEU A C 1
ATOM 1739 O O . LEU A 1 218 ? -20.306 -4.679 23.292 1.00 79.19 218 LEU A O 1
ATOM 1743 N N . ASP A 1 219 ? -22.444 -4.056 23.037 1.00 82.06 219 ASP A N 1
ATOM 1744 C CA . ASP A 1 219 ? -22.807 -4.908 21.907 1.00 82.06 219 ASP A CA 1
ATOM 1745 C C . ASP A 1 219 ? -22.808 -4.168 20.566 1.00 82.06 219 ASP A C 1
ATOM 1747 O O . ASP A 1 219 ? -22.893 -4.802 19.516 1.00 82.06 219 ASP A O 1
ATOM 1751 N N . SER A 1 220 ? -22.677 -2.838 20.572 1.00 81.81 220 SER A N 1
ATOM 1752 C CA . SER A 1 220 ? -22.643 -2.043 19.346 1.00 81.81 220 SER A CA 1
ATOM 1753 C C . SER A 1 220 ? -21.677 -0.861 19.400 1.00 81.81 220 SER A C 1
ATOM 1755 O O . SER A 1 220 ? -21.469 -0.253 20.453 1.00 81.81 220 SER A O 1
ATOM 1757 N N . ILE A 1 221 ? -21.105 -0.541 18.238 1.00 79.25 221 ILE A N 1
ATOM 1758 C CA . ILE A 1 221 ? -20.540 0.779 17.942 1.00 79.25 221 ILE A CA 1
ATOM 1759 C C . ILE A 1 221 ? -21.613 1.621 17.251 1.00 79.25 221 ILE A C 1
ATOM 1761 O O . ILE A 1 221 ? -22.481 1.083 16.556 1.00 79.25 221 ILE A O 1
ATOM 1765 N N . VAL A 1 222 ? -21.578 2.935 17.464 1.00 71.31 222 VAL A N 1
ATOM 1766 C CA . VAL A 1 222 ? -22.567 3.861 16.901 1.00 71.31 222 VAL A CA 1
ATOM 1767 C C . VAL A 1 222 ? -21.851 4.999 16.203 1.00 71.31 222 VAL A C 1
ATOM 1769 O O . VAL A 1 222 ? -21.060 5.718 16.811 1.00 71.31 222 VAL A O 1
ATOM 1772 N N . THR A 1 223 ? -22.141 5.160 14.920 1.00 69.06 223 THR A N 1
ATOM 1773 C CA . THR A 1 223 ? -21.625 6.261 14.112 1.00 69.06 223 THR A CA 1
ATOM 1774 C C . THR A 1 223 ? -22.338 7.570 14.461 1.00 69.06 223 THR A C 1
ATOM 1776 O O . THR A 1 223 ? -23.428 7.589 15.036 1.00 69.06 223 THR A O 1
ATOM 1779 N N . HIS A 1 224 ? -21.746 8.707 14.092 1.00 60.22 224 HIS A N 1
ATOM 1780 C CA . HIS A 1 224 ? -22.309 10.026 14.409 1.00 60.22 224 HIS A CA 1
ATOM 1781 C C . HIS A 1 224 ? -23.653 10.313 13.698 1.00 60.22 224 HIS A C 1
ATOM 1783 O O . HIS A 1 224 ? -24.421 11.164 14.145 1.00 60.22 224 HIS A O 1
ATOM 1789 N N . ASP A 1 225 ? -23.955 9.613 12.603 1.00 63.88 225 ASP A N 1
ATOM 1790 C CA . ASP A 1 225 ? -25.256 9.621 11.919 1.00 63.88 225 ASP A CA 1
ATOM 1791 C C . ASP A 1 225 ? -26.258 8.602 12.503 1.00 63.88 225 ASP A C 1
ATOM 1793 O O . ASP A 1 225 ? -27.384 8.490 12.021 1.00 63.88 225 ASP A O 1
ATOM 1797 N N . GLY A 1 226 ? -25.888 7.910 13.587 1.00 67.31 226 GLY A N 1
ATOM 1798 C CA . GLY A 1 226 ? -26.772 7.052 14.376 1.00 67.31 226 GLY A CA 1
ATOM 1799 C C . GLY A 1 226 ? -26.867 5.603 13.896 1.00 67.31 226 GLY A C 1
ATOM 1800 O O . GLY A 1 226 ? -27.690 4.849 14.422 1.00 67.31 226 GLY A O 1
ATOM 1801 N N . VAL A 1 227 ? -26.041 5.189 12.931 1.00 70.69 227 VAL A N 1
ATOM 1802 C CA . VAL A 1 227 ? -25.979 3.796 12.476 1.00 70.69 227 VAL A CA 1
ATOM 1803 C C . VAL A 1 227 ? -25.300 2.953 13.549 1.00 70.69 227 VAL A C 1
ATOM 1805 O O . VAL A 1 227 ? -24.226 3.292 14.042 1.00 70.69 227 VAL A O 1
ATOM 1808 N N . LYS A 1 228 ? -25.938 1.840 13.918 1.00 75.94 228 LYS A N 1
ATOM 1809 C CA . LYS A 1 228 ? -25.397 0.883 14.884 1.00 75.94 228 LYS A CA 1
ATOM 1810 C C . LYS A 1 228 ? -24.821 -0.322 14.161 1.00 75.94 228 LYS A C 1
ATOM 1812 O O . LYS A 1 228 ? -25.506 -0.908 13.325 1.00 75.94 228 LYS A O 1
ATOM 1817 N N . LEU A 1 229 ? -23.609 -0.720 14.527 1.00 77.81 229 LEU A N 1
ATOM 1818 C CA . LEU A 1 229 ? -22.983 -1.948 14.040 1.00 77.81 229 LEU A CA 1
ATOM 1819 C C . LEU A 1 229 ? -22.685 -2.878 15.220 1.00 77.81 229 LEU A C 1
ATOM 1821 O O . LEU A 1 229 ? -22.218 -2.391 16.253 1.00 77.81 229 LEU A O 1
ATOM 1825 N N . PRO A 1 230 ? -22.953 -4.191 15.096 1.00 85.00 230 PRO A N 1
ATOM 1826 C CA . PRO A 1 230 ? -22.635 -5.152 16.142 1.00 85.00 230 PRO A CA 1
ATOM 1827 C C . PRO A 1 230 ? -21.121 -5.230 16.351 1.00 85.00 230 PRO A C 1
ATOM 1829 O O . PRO A 1 230 ? -20.348 -5.163 15.396 1.00 85.00 230 PRO A O 1
ATOM 1832 N N . CYS A 1 231 ? -20.694 -5.376 17.602 1.00 89.06 231 CYS A N 1
ATOM 1833 C CA . CYS A 1 231 ? -19.277 -5.458 17.944 1.00 89.06 231 CYS A CA 1
ATOM 1834 C C . CYS A 1 231 ? -19.024 -6.373 19.147 1.00 89.06 231 CYS A C 1
ATOM 1836 O O . CYS A 1 231 ? -19.929 -6.700 19.919 1.00 89.06 231 CYS A O 1
ATOM 1838 N N . VAL A 1 232 ? -17.761 -6.749 19.333 1.00 91.62 232 VAL A N 1
ATOM 1839 C CA . VAL A 1 232 ? -17.280 -7.511 20.481 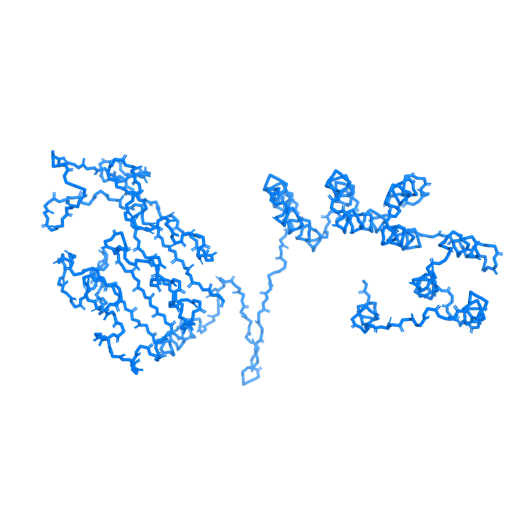1.00 91.62 232 VAL A CA 1
ATOM 1840 C C . VAL A 1 232 ? -16.502 -6.578 21.400 1.00 91.62 232 VAL A C 1
ATOM 1842 O O . VAL A 1 232 ? -15.382 -6.174 21.097 1.00 91.62 232 VAL A O 1
ATOM 1845 N N . ALA A 1 233 ? -17.080 -6.244 22.554 1.00 92.19 233 ALA A N 1
ATOM 1846 C CA . ALA A 1 233 ? -16.369 -5.480 23.574 1.00 92.19 233 ALA A CA 1
ATOM 1847 C C . ALA A 1 233 ? -15.354 -6.355 24.330 1.00 92.19 233 ALA A C 1
ATOM 1849 O O . ALA A 1 233 ? -15.737 -7.365 24.938 1.00 92.19 233 ALA A O 1
ATOM 1850 N N . LEU A 1 234 ? -14.082 -5.952 24.348 1.00 92.62 234 LEU A N 1
ATOM 1851 C CA . LEU A 1 234 ? -12.984 -6.694 24.979 1.00 92.62 234 LEU A CA 1
ATOM 1852 C C . LEU A 1 234 ? -12.130 -5.821 25.910 1.00 92.62 234 LEU A C 1
ATOM 1854 O O . LEU A 1 234 ? -11.959 -4.635 25.637 1.00 92.62 234 LEU A O 1
ATOM 1858 N N . PRO A 1 235 ? -11.564 -6.389 26.992 1.00 90.69 235 PRO A N 1
ATOM 1859 C CA . PRO A 1 235 ? -10.523 -5.720 27.774 1.00 90.69 235 PRO A CA 1
ATOM 1860 C C . PRO A 1 235 ? -9.149 -5.739 27.084 1.00 90.69 235 PRO A C 1
ATOM 1862 O O . PRO A 1 235 ? -8.343 -4.851 27.330 1.00 90.69 235 PRO A O 1
ATOM 1865 N N . ASN A 1 236 ? -8.880 -6.762 26.269 1.00 93.62 236 ASN A N 1
ATOM 1866 C CA . ASN A 1 236 ? -7.630 -6.996 25.546 1.00 93.62 236 ASN A CA 1
ATOM 1867 C C . ASN A 1 236 ? -7.926 -7.755 24.242 1.00 93.62 236 ASN A C 1
ATOM 1869 O O . ASN A 1 236 ? -8.893 -8.524 24.185 1.00 93.62 236 ASN A O 1
ATOM 1873 N N . LEU A 1 237 ? -7.128 -7.532 23.199 1.00 95.62 237 LEU A N 1
ATOM 1874 C CA . LEU A 1 237 ? -7.352 -8.135 21.880 1.00 95.62 237 LEU A CA 1
ATOM 1875 C C . LEU A 1 237 ? -6.995 -9.622 21.853 1.00 95.62 237 LEU A C 1
ATOM 1877 O O . LEU A 1 237 ? -7.656 -10.408 21.180 1.00 95.62 237 LEU A O 1
ATOM 1881 N N . SER A 1 238 ? -6.015 -10.036 22.650 1.00 93.25 238 SER A N 1
ATOM 1882 C CA . SER A 1 238 ? -5.600 -11.433 22.823 1.00 93.25 238 SER A CA 1
ATOM 1883 C C . SER A 1 238 ? -6.746 -12.369 23.237 1.00 93.25 238 SER A C 1
ATOM 1885 O O . SER A 1 238 ? -6.758 -13.537 22.849 1.00 93.25 238 SER A O 1
ATOM 1887 N N . SER A 1 239 ? -7.764 -11.875 23.954 1.00 93.81 239 SER A N 1
ATOM 1888 C CA . SER A 1 239 ? -8.962 -12.664 24.295 1.00 93.81 239 SER A CA 1
ATOM 1889 C C . SER A 1 239 ? -9.980 -12.815 23.157 1.00 93.81 239 SER A C 1
ATOM 1891 O O . SER A 1 239 ? -10.934 -13.589 23.297 1.00 93.81 239 SER A O 1
ATOM 1893 N N . PHE A 1 240 ? -9.807 -12.110 22.033 1.00 95.19 240 PHE A N 1
ATOM 1894 C CA . PHE A 1 240 ? -10.788 -12.066 20.948 1.00 95.19 240 PHE A CA 1
ATOM 1895 C C . PHE A 1 240 ? -11.081 -13.450 20.381 1.00 95.19 240 PHE A C 1
ATOM 1897 O O . PHE A 1 240 ? -12.239 -13.858 20.365 1.00 95.19 240 PHE A O 1
ATOM 1904 N N . ARG A 1 241 ? -10.044 -14.202 19.990 1.00 92.62 241 ARG A N 1
ATOM 1905 C CA . ARG A 1 241 ? -10.203 -15.532 19.384 1.00 92.62 241 ARG A CA 1
ATOM 1906 C C . ARG A 1 241 ? -10.990 -16.479 20.292 1.00 92.62 241 ARG A C 1
ATOM 1908 O O . ARG A 1 241 ? -11.913 -17.148 19.838 1.00 92.62 241 ARG A O 1
ATOM 1915 N N . GLN A 1 242 ? -10.681 -16.491 21.590 1.00 90.44 242 GLN A N 1
ATOM 1916 C CA . GLN A 1 242 ? -11.384 -17.336 22.559 1.00 90.44 242 GLN A CA 1
ATOM 1917 C C . GLN A 1 242 ? -12.847 -16.909 22.741 1.00 90.44 242 GLN A C 1
ATOM 1919 O O . GLN A 1 242 ? -13.729 -17.760 22.823 1.00 90.44 242 GLN A O 1
ATOM 1924 N N . LYS A 1 243 ? -13.112 -15.600 22.824 1.00 90.38 243 LYS A N 1
ATOM 1925 C CA . LYS A 1 243 ? -14.457 -15.070 23.082 1.00 90.38 243 LYS A CA 1
ATOM 1926 C C . LYS A 1 243 ? -15.364 -15.100 21.852 1.00 90.38 243 LYS A C 1
ATOM 1928 O O . LYS A 1 243 ? -16.569 -15.275 22.002 1.00 90.38 243 LYS A O 1
ATOM 1933 N N . PHE A 1 244 ? -14.800 -14.919 20.664 1.00 92.56 244 PHE A N 1
ATOM 1934 C CA . PHE A 1 244 ? -15.517 -15.019 19.396 1.00 92.56 244 PHE A CA 1
ATOM 1935 C C . PHE A 1 244 ? -15.771 -16.482 19.004 1.00 92.56 244 PHE A C 1
ATOM 1937 O O . PHE A 1 244 ? -16.788 -16.790 18.391 1.00 92.56 244 PHE A O 1
ATOM 1944 N N . GLY A 1 245 ? -14.880 -17.380 19.435 1.00 93.50 245 GLY A N 1
ATOM 1945 C CA . GLY A 1 245 ? -14.870 -18.793 19.081 1.00 93.50 245 GLY A CA 1
ATOM 1946 C C . GLY A 1 245 ? -13.861 -19.055 17.967 1.00 93.50 245 GLY A C 1
ATOM 1947 O O . GLY A 1 245 ? -13.852 -18.351 16.960 1.00 93.50 245 GLY A O 1
ATOM 1948 N N . THR A 1 246 ? -13.012 -20.070 18.145 1.00 91.31 246 THR A N 1
ATOM 1949 C CA . THR A 1 246 ? -11.912 -20.380 17.216 1.00 91.31 246 THR A CA 1
ATOM 1950 C C . THR A 1 246 ? -12.414 -20.618 15.794 1.00 91.31 246 THR A C 1
ATOM 1952 O O . THR A 1 246 ? -11.950 -19.951 14.875 1.00 91.31 246 THR A O 1
ATOM 1955 N N . ASP A 1 247 ? -13.426 -21.470 15.625 1.00 90.88 247 ASP A N 1
ATOM 1956 C CA . ASP A 1 247 ? -13.987 -21.800 14.308 1.00 90.88 247 ASP A CA 1
ATOM 1957 C C . ASP A 1 247 ? -14.601 -20.572 13.616 1.00 90.88 247 ASP A C 1
ATOM 1959 O O . ASP A 1 247 ? -14.511 -20.418 12.399 1.00 90.88 247 ASP A O 1
ATOM 1963 N N . ALA A 1 248 ? -15.222 -19.677 14.392 1.00 91.50 248 ALA A N 1
ATOM 1964 C CA . ALA A 1 248 ? -15.800 -18.442 13.871 1.00 91.50 248 ALA A CA 1
ATOM 1965 C C . ALA A 1 248 ? -14.708 -17.433 13.487 1.00 91.50 248 ALA A C 1
ATOM 1967 O O . ALA A 1 248 ? -14.831 -16.761 12.469 1.00 91.50 248 ALA A O 1
ATOM 1968 N N . TYR A 1 249 ? -13.628 -17.348 14.270 1.00 94.19 249 TYR A N 1
ATOM 1969 C CA . TYR A 1 249 ? -12.475 -16.496 13.978 1.00 94.19 249 TYR A CA 1
ATOM 1970 C C . TYR A 1 249 ? -11.761 -16.933 12.695 1.00 94.19 249 TYR A C 1
ATOM 1972 O O . TYR A 1 249 ? -11.375 -16.096 11.881 1.00 94.19 249 TYR A O 1
ATOM 1980 N N . GLU A 1 250 ? -11.601 -18.240 12.486 1.00 92.62 250 GLU A N 1
ATOM 1981 C CA . GLU A 1 250 ? -10.965 -18.777 11.280 1.00 92.62 250 GLU A CA 1
ATOM 1982 C C . GLU A 1 250 ? -11.715 -18.377 10.007 1.00 92.62 250 GLU A C 1
ATOM 1984 O O . GLU A 1 250 ? -11.070 -18.081 9.004 1.00 92.62 250 GLU A O 1
ATOM 1989 N N . GLN A 1 251 ? -13.043 -18.265 10.075 1.00 92.00 251 GLN A N 1
ATOM 1990 C CA . GLN A 1 251 ? -13.891 -17.838 8.959 1.00 92.00 251 GLN A CA 1
ATOM 1991 C C . GLN A 1 251 ? -13.887 -16.326 8.707 1.00 92.00 251 GLN A C 1
ATOM 1993 O O . GLN A 1 251 ? -14.422 -15.905 7.685 1.00 92.00 251 GLN A O 1
ATOM 1998 N N . LEU A 1 252 ? -13.336 -15.507 9.611 1.00 92.62 252 LEU A N 1
ATOM 1999 C CA . LEU A 1 252 ? -13.268 -14.059 9.410 1.00 92.62 252 LEU A CA 1
ATOM 2000 C C . LEU A 1 252 ? -12.286 -13.703 8.301 1.00 92.62 252 LEU A C 1
ATOM 2002 O O . LEU A 1 252 ? -11.173 -14.218 8.271 1.00 92.62 252 LEU A O 1
ATOM 2006 N N . ASP A 1 253 ? -12.667 -12.749 7.467 1.00 91.00 253 ASP A N 1
ATOM 2007 C CA . ASP A 1 253 ? -11.787 -12.158 6.462 1.00 91.00 253 ASP A CA 1
ATOM 2008 C C . ASP A 1 253 ? -11.224 -10.826 6.970 1.00 91.00 253 ASP A C 1
ATOM 2010 O O . ASP A 1 253 ? -10.039 -10.534 6.812 1.00 91.00 253 ASP A O 1
ATOM 2014 N N . VAL A 1 254 ? -12.074 -10.027 7.631 1.00 91.25 254 VAL A N 1
ATOM 2015 C CA . VAL A 1 254 ? -11.737 -8.670 8.075 1.00 91.25 254 VAL A CA 1
ATOM 2016 C C . VAL A 1 254 ? -12.043 -8.484 9.557 1.00 91.25 254 VAL A C 1
ATOM 2018 O O . VAL A 1 254 ? -13.137 -8.802 10.032 1.00 91.25 254 VAL A O 1
ATOM 2021 N N . ILE A 1 255 ? -11.095 -7.895 10.284 1.00 94.38 255 ILE A N 1
ATOM 2022 C CA . ILE A 1 255 ? -11.262 -7.511 11.687 1.00 94.38 255 ILE A CA 1
ATOM 2023 C C . ILE A 1 255 ? -11.106 -5.991 11.807 1.00 94.38 255 ILE A C 1
ATOM 2025 O O . ILE A 1 255 ? -10.033 -5.427 11.594 1.00 94.38 255 ILE A O 1
ATOM 2029 N N . GLY A 1 256 ? -12.201 -5.318 12.153 1.00 93.81 256 GLY A N 1
ATOM 2030 C CA . GLY A 1 256 ? -12.211 -3.905 12.514 1.00 93.81 256 GLY A CA 1
ATOM 2031 C C . GLY A 1 256 ? -11.898 -3.719 13.997 1.00 93.81 256 GLY A C 1
ATOM 2032 O O . GLY A 1 256 ? -12.526 -4.362 14.834 1.00 93.81 256 GLY A O 1
ATOM 2033 N N . ILE A 1 257 ? -10.969 -2.832 14.340 1.00 92.44 257 ILE A N 1
ATOM 2034 C CA . ILE A 1 257 ? -10.646 -2.463 15.722 1.00 92.44 257 ILE A CA 1
ATOM 2035 C C . ILE A 1 257 ? -10.976 -0.988 15.901 1.00 92.44 257 ILE A C 1
ATOM 2037 O O . ILE A 1 257 ? -10.344 -0.136 15.282 1.00 92.44 257 ILE A O 1
ATOM 2041 N N . ASP A 1 258 ? -11.957 -0.700 16.746 1.00 89.81 258 ASP A N 1
ATOM 2042 C CA . ASP A 1 258 ? -12.357 0.656 17.104 1.00 89.81 258 ASP A CA 1
ATOM 2043 C C . ASP A 1 258 ? -11.731 1.084 18.437 1.00 89.81 258 ASP A C 1
ATOM 2045 O O . ASP A 1 258 ? -11.526 0.264 19.342 1.00 89.81 258 ASP A O 1
ATOM 2049 N N . GLU A 1 259 ? -11.451 2.382 18.558 1.00 87.31 259 GLU A N 1
ATOM 2050 C CA . GLU A 1 259 ? -10.825 3.005 19.729 1.00 87.31 259 GLU A CA 1
ATOM 2051 C C . GLU A 1 259 ? -9.513 2.304 20.149 1.00 87.31 259 GLU A C 1
ATOM 2053 O O . GLU A 1 259 ? -9.264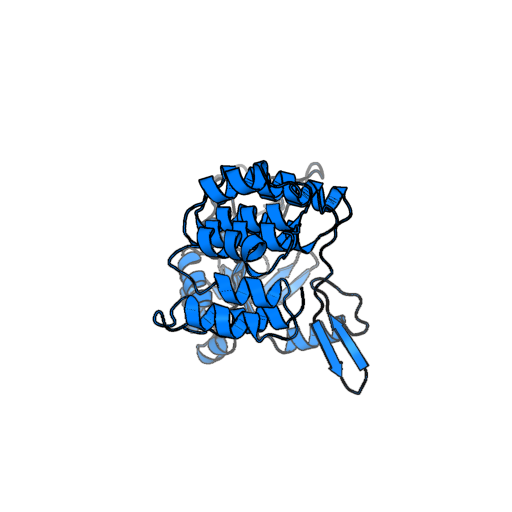 1.999 21.323 1.00 87.31 259 GLU A O 1
ATOM 2058 N N . ALA A 1 260 ? -8.663 2.031 19.154 1.00 89.75 260 ALA A N 1
ATOM 2059 C CA . ALA A 1 260 ? -7.480 1.186 19.278 1.00 89.75 260 ALA A CA 1
ATOM 2060 C C . ALA A 1 260 ? -6.469 1.647 20.344 1.00 89.75 260 ALA A C 1
ATOM 2062 O O . ALA A 1 260 ? -5.730 0.830 20.892 1.00 89.75 260 ALA A O 1
ATOM 2063 N N . GLN A 1 261 ? -6.466 2.935 20.700 1.00 89.50 261 GLN A N 1
ATOM 2064 C CA . GLN A 1 261 ? -5.583 3.490 21.728 1.00 89.50 261 GLN A CA 1
ATOM 2065 C C . GLN A 1 261 ? -5.798 2.904 23.131 1.00 89.50 261 GLN A C 1
ATOM 2067 O O . GLN A 1 261 ? -4.952 3.100 24.002 1.00 89.50 261 GLN A O 1
ATOM 2072 N N . PHE A 1 262 ? -6.911 2.198 23.368 1.00 90.62 262 PHE A N 1
ATOM 2073 C CA . PHE A 1 262 ? -7.191 1.536 24.645 1.00 90.62 262 PHE A CA 1
ATOM 2074 C C . PHE A 1 262 ? -6.670 0.094 24.736 1.00 90.62 262 PHE A C 1
ATOM 2076 O O . PHE A 1 262 ? -6.849 -0.534 25.782 1.00 90.62 262 PHE A O 1
ATOM 2083 N N . PHE A 1 263 ? -6.054 -0.443 23.678 1.00 92.75 263 PHE A N 1
ATOM 2084 C CA . PHE A 1 263 ? -5.494 -1.794 23.667 1.00 92.75 263 PHE A CA 1
ATOM 2085 C C . PHE A 1 263 ? -3.967 -1.758 23.768 1.00 92.75 263 PHE A C 1
ATOM 2087 O O . PHE A 1 263 ? -3.279 -1.280 22.870 1.00 92.75 263 PHE A O 1
ATOM 2094 N N . GLU A 1 264 ? -3.436 -2.288 24.870 1.00 92.88 264 GLU A N 1
ATOM 2095 C CA . GLU A 1 264 ? -1.986 -2.396 25.097 1.00 92.88 264 GLU A CA 1
ATOM 2096 C C . GLU A 1 264 ? -1.353 -3.510 24.250 1.00 92.88 264 GLU A C 1
ATOM 2098 O O . GLU A 1 264 ? -0.184 -3.427 23.889 1.00 92.88 264 GLU A O 1
ATOM 2103 N N . ASP A 1 265 ? -2.132 -4.531 23.885 1.00 95.25 265 ASP A N 1
ATOM 2104 C CA . ASP A 1 265 ? -1.708 -5.668 23.065 1.00 95.25 265 ASP A CA 1
ATOM 2105 C C . ASP A 1 265 ? -1.971 -5.468 21.558 1.00 95.25 265 ASP A C 1
ATOM 2107 O O . ASP A 1 265 ? -1.968 -6.432 20.792 1.00 95.25 265 ASP A O 1
ATOM 2111 N N . LEU A 1 266 ? -2.175 -4.216 21.118 1.00 94.12 266 LEU A N 1
ATOM 2112 C CA . LEU A 1 266 ? -2.486 -3.863 19.725 1.00 94.12 266 LEU A CA 1
ATOM 2113 C C . LEU A 1 266 ? -1.417 -4.328 18.735 1.00 94.12 266 LEU A C 1
ATOM 2115 O O . LEU A 1 266 ? -1.753 -4.932 17.721 1.00 94.12 266 LEU A O 1
ATOM 2119 N N . TYR A 1 267 ? -0.141 -4.067 19.023 1.00 92.00 267 TYR A N 1
ATOM 2120 C CA . TYR A 1 267 ? 0.948 -4.418 18.112 1.00 92.00 267 TYR A CA 1
ATOM 2121 C C . TYR A 1 267 ? 1.049 -5.930 17.890 1.00 92.00 267 TYR A C 1
ATOM 2123 O O . TYR A 1 267 ? 1.064 -6.388 16.747 1.00 92.00 267 TYR A O 1
ATOM 2131 N N . ASP A 1 268 ? 1.085 -6.705 18.978 1.00 95.06 268 ASP A N 1
ATOM 2132 C CA . ASP A 1 268 ? 1.213 -8.160 18.905 1.00 95.06 268 ASP A CA 1
ATOM 2133 C C . ASP A 1 268 ? -0.008 -8.800 18.245 1.00 95.06 268 ASP A C 1
ATOM 2135 O O . ASP A 1 268 ? 0.156 -9.690 17.412 1.00 95.06 268 ASP A O 1
ATOM 2139 N N . PHE A 1 269 ? -1.216 -8.313 18.555 1.00 96.19 269 PHE A N 1
ATOM 2140 C CA . PHE A 1 269 ? -2.431 -8.785 17.900 1.00 96.19 269 PHE A CA 1
ATOM 2141 C C . PHE A 1 269 ? -2.411 -8.500 16.397 1.00 96.19 269 PHE A C 1
ATOM 2143 O O . PHE A 1 269 ? -2.671 -9.405 15.610 1.00 96.19 269 PHE A O 1
ATOM 2150 N N . CYS A 1 270 ? -2.080 -7.269 15.989 1.00 94.06 270 CYS A N 1
ATOM 2151 C CA . CYS A 1 270 ? -2.052 -6.904 14.575 1.00 94.06 270 CYS A CA 1
ATOM 2152 C C . CYS A 1 270 ? -1.006 -7.706 13.800 1.00 94.06 270 CYS A C 1
ATOM 2154 O O . CYS A 1 270 ? -1.296 -8.179 12.705 1.00 94.06 270 CYS A O 1
ATOM 2156 N N . ARG A 1 271 ? 0.188 -7.893 14.374 1.00 92.00 271 ARG A N 1
ATOM 2157 C CA . ARG A 1 271 ? 1.236 -8.713 13.762 1.00 92.00 271 ARG A CA 1
ATOM 2158 C C . ARG A 1 271 ? 0.769 -10.155 13.577 1.00 92.00 271 ARG A C 1
ATOM 2160 O O . ARG A 1 271 ? 0.921 -10.688 12.490 1.00 92.00 271 ARG A O 1
ATOM 2167 N N . GLU A 1 272 ? 0.204 -10.780 14.609 1.00 94.12 272 GLU A N 1
ATOM 2168 C CA . GLU A 1 272 ? -0.244 -12.176 14.526 1.00 94.12 272 GLU A CA 1
ATOM 2169 C C . GLU A 1 272 ? -1.399 -12.342 13.527 1.00 94.12 272 GLU A C 1
ATOM 2171 O O . GLU A 1 272 ? -1.350 -13.193 12.639 1.00 94.12 272 GLU A O 1
ATOM 2176 N N . ALA A 1 273 ? -2.419 -11.488 13.630 1.00 93.56 273 ALA A N 1
ATOM 2177 C CA . ALA A 1 273 ? -3.606 -11.586 12.793 1.00 93.56 273 ALA A CA 1
ATOM 2178 C C . ALA A 1 273 ? -3.300 -11.319 11.307 1.00 93.56 273 ALA A C 1
ATOM 2180 O O . ALA A 1 273 ? -3.827 -12.023 10.449 1.00 93.56 273 ALA A O 1
ATOM 2181 N N . ALA A 1 274 ? -2.433 -10.352 10.990 1.00 88.12 274 ALA A N 1
ATOM 2182 C CA . ALA A 1 274 ? -2.053 -10.072 9.606 1.00 88.12 274 ALA A CA 1
ATOM 2183 C C . ALA A 1 274 ? -1.023 -11.077 9.066 1.00 88.12 274 ALA A C 1
ATOM 2185 O O . ALA A 1 274 ? -1.256 -11.702 8.034 1.00 88.12 274 ALA A O 1
ATOM 2186 N N . ASP A 1 275 ? 0.100 -11.274 9.767 1.00 85.31 275 ASP A N 1
ATOM 2187 C CA . ASP A 1 275 ? 1.247 -12.013 9.220 1.00 85.31 275 ASP A CA 1
ATOM 2188 C C . ASP A 1 275 ? 1.075 -13.535 9.296 1.00 85.31 275 ASP A C 1
ATOM 2190 O O . ASP A 1 275 ? 1.646 -14.258 8.475 1.00 85.31 275 ASP A O 1
ATOM 2194 N N . HIS A 1 276 ? 0.328 -14.034 10.287 1.00 89.31 276 HIS A N 1
ATOM 2195 C CA . HIS A 1 276 ? 0.179 -15.470 10.533 1.00 89.31 276 HIS A CA 1
ATOM 2196 C C . HIS A 1 276 ? -1.222 -15.988 10.214 1.00 89.31 276 HIS A C 1
ATOM 2198 O O . HIS A 1 276 ? -1.347 -17.049 9.600 1.00 89.31 276 HIS A O 1
ATOM 2204 N N . ASP A 1 277 ? -2.266 -15.243 10.579 1.00 92.00 277 ASP A N 1
ATOM 2205 C CA . ASP A 1 277 ? -3.651 -15.678 10.357 1.00 92.00 277 ASP A CA 1
ATOM 2206 C C . ASP A 1 277 ? -4.238 -15.241 9.004 1.00 92.00 277 ASP A C 1
ATOM 2208 O O . ASP A 1 277 ? -5.337 -15.682 8.652 1.00 92.00 277 ASP A O 1
ATOM 2212 N N . GLY A 1 278 ? -3.540 -14.376 8.259 1.00 88.94 278 GLY A N 1
ATOM 2213 C CA . GLY A 1 278 ? -3.980 -13.869 6.957 1.00 88.94 278 GLY A CA 1
ATOM 2214 C C . GLY A 1 278 ? -5.266 -13.040 7.024 1.00 88.94 278 GLY A C 1
ATOM 2215 O O . GLY A 1 278 ? -6.093 -13.121 6.117 1.00 88.94 278 GLY A O 1
ATOM 2216 N N . LYS A 1 279 ? -5.484 -12.304 8.121 1.00 91.94 279 LYS A N 1
ATOM 2217 C CA . LYS A 1 279 ? -6.649 -11.429 8.314 1.00 91.94 279 LYS A CA 1
ATOM 2218 C C . LYS A 1 279 ? -6.335 -10.017 7.839 1.00 91.94 279 LYS A C 1
ATOM 2220 O O . LYS A 1 279 ? -5.306 -9.455 8.206 1.00 91.94 279 LYS A O 1
ATOM 2225 N N . THR A 1 280 ? -7.273 -9.395 7.131 1.00 91.06 280 THR A N 1
ATOM 2226 C CA . THR A 1 280 ? -7.205 -7.955 6.864 1.00 91.06 280 THR A CA 1
ATOM 2227 C C . THR A 1 280 ? -7.661 -7.189 8.105 1.00 91.06 280 THR A C 1
ATOM 2229 O O . THR A 1 280 ? -8.740 -7.441 8.649 1.00 91.06 280 THR A O 1
ATOM 2232 N N . LEU A 1 281 ? -6.868 -6.218 8.556 1.00 91.69 281 LEU A N 1
ATOM 2233 C CA . LEU A 1 281 ? -7.183 -5.410 9.734 1.00 91.69 281 LEU A CA 1
ATOM 2234 C C . LEU A 1 281 ? -7.492 -3.969 9.345 1.00 91.69 281 LEU A C 1
ATOM 2236 O O . LEU A 1 281 ? -6.731 -3.325 8.621 1.00 91.69 281 LEU A O 1
ATOM 2240 N N . ILE A 1 282 ? -8.580 -3.438 9.900 1.00 91.88 282 ILE A N 1
ATOM 2241 C CA . ILE A 1 282 ? -8.920 -2.015 9.823 1.00 91.88 282 ILE A CA 1
ATOM 2242 C C . ILE A 1 282 ? -8.886 -1.457 11.240 1.00 91.88 282 ILE A C 1
ATOM 2244 O O . ILE A 1 282 ? -9.765 -1.746 12.047 1.00 91.88 282 ILE A O 1
ATOM 2248 N N . VAL A 1 283 ? -7.874 -0.654 11.547 1.00 90.62 283 VAL A N 1
ATOM 2249 C CA . VAL A 1 283 ? -7.648 -0.111 12.889 1.00 90.62 283 VAL A CA 1
ATOM 2250 C C . VAL A 1 283 ? -7.992 1.371 12.905 1.00 90.62 283 VAL A C 1
ATOM 2252 O O . VAL A 1 283 ? -7.399 2.158 12.170 1.00 90.62 283 VAL A O 1
ATOM 2255 N N . ALA A 1 284 ? -8.940 1.757 13.752 1.00 90.50 284 ALA A N 1
ATOM 2256 C CA . ALA A 1 284 ? -9.315 3.137 14.011 1.00 90.50 284 ALA A CA 1
ATOM 2257 C C . ALA A 1 284 ? -8.937 3.509 15.448 1.00 90.50 284 ALA A C 1
ATOM 2259 O O . ALA A 1 284 ? -9.281 2.814 16.404 1.00 90.50 284 ALA A O 1
ATOM 2260 N N . GLY A 1 285 ? -8.213 4.612 15.612 1.00 87.12 285 GLY A N 1
ATOM 2261 C CA . GLY A 1 285 ? -7.861 5.108 16.935 1.00 87.12 285 GLY A CA 1
ATOM 2262 C C . GLY A 1 285 ? -7.153 6.453 16.914 1.00 87.12 285 GLY A C 1
ATOM 2263 O O . GLY A 1 285 ? -6.781 6.987 15.863 1.00 87.12 285 GLY A O 1
ATOM 2264 N N . LEU A 1 286 ? -6.954 6.992 18.112 1.00 84.25 286 LEU A N 1
ATOM 2265 C CA . LEU A 1 286 ? -6.273 8.265 18.317 1.00 84.25 286 LEU A CA 1
ATOM 2266 C C . LEU A 1 286 ? -4.767 8.067 18.333 1.00 84.25 286 LEU A C 1
ATOM 2268 O O . LEU A 1 286 ? -4.239 7.323 19.153 1.00 84.25 286 LEU A O 1
ATOM 2272 N N . ASP A 1 287 ? -4.065 8.795 17.470 1.00 81.81 287 ASP A N 1
ATOM 2273 C CA . ASP A 1 287 ? -2.603 8.771 17.428 1.00 81.81 287 ASP A CA 1
ATOM 2274 C C . ASP A 1 287 ? -1.957 9.682 18.488 1.00 81.81 287 ASP A C 1
ATOM 2276 O O . ASP A 1 287 ? -0.756 9.585 18.753 1.00 81.81 287 ASP A O 1
ATOM 2280 N N . GLY A 1 288 ? -2.754 10.544 19.130 1.00 81.69 288 GLY A N 1
ATOM 2281 C CA . GLY A 1 288 ? -2.285 11.455 20.161 1.00 81.69 288 GLY A CA 1
ATOM 2282 C C . GLY A 1 288 ? -3.306 11.799 21.244 1.00 81.69 288 GLY A C 1
ATOM 2283 O O . GLY A 1 288 ? -4.510 11.909 21.001 1.00 81.69 288 GLY A O 1
ATOM 2284 N N . ASP A 1 289 ? -2.801 12.010 22.459 1.00 80.56 289 ASP A N 1
ATOM 2285 C CA . ASP A 1 289 ? -3.571 12.469 23.609 1.00 80.56 289 ASP A CA 1
ATOM 2286 C C . ASP A 1 289 ? -3.778 14.001 23.592 1.00 80.56 289 ASP A C 1
ATOM 2288 O O . ASP A 1 289 ? -3.323 14.733 22.707 1.00 80.56 289 ASP A O 1
ATOM 2292 N N . TYR A 1 290 ? -4.464 14.525 24.610 1.00 76.44 290 TYR A N 1
ATOM 2293 C CA . TYR A 1 290 ? -4.723 15.965 24.738 1.00 76.44 290 TYR A CA 1
ATOM 2294 C C . TYR A 1 290 ? -3.463 16.818 24.994 1.00 76.44 290 TYR A C 1
ATOM 2296 O O . TYR A 1 290 ? -3.520 18.044 24.880 1.00 76.44 290 TYR A O 1
ATOM 2304 N N . LEU A 1 291 ? -2.338 16.190 25.351 1.00 77.31 291 LEU A N 1
ATOM 2305 C CA . LEU A 1 291 ? -1.018 16.807 25.501 1.00 77.31 291 LEU A CA 1
ATOM 2306 C C . LEU A 1 291 ? -0.170 16.665 24.227 1.00 77.31 291 LEU A C 1
ATOM 2308 O O . LEU A 1 291 ? 0.978 17.112 24.215 1.00 77.31 291 LEU A O 1
ATOM 2312 N N . ARG A 1 292 ? -0.735 16.085 23.157 1.00 76.38 292 ARG A N 1
ATOM 2313 C CA . ARG A 1 292 ? -0.064 15.751 21.893 1.00 76.38 292 ARG A CA 1
ATOM 2314 C C . ARG A 1 292 ? 1.083 14.752 22.054 1.00 76.38 292 ARG A C 1
ATOM 2316 O O . ARG A 1 292 ? 2.066 14.813 21.317 1.00 76.38 292 ARG A O 1
ATOM 2323 N N . ARG A 1 293 ? 0.977 13.859 23.032 1.00 81.00 293 ARG A N 1
ATOM 2324 C CA . ARG A 1 293 ? 1.851 12.691 23.181 1.00 81.00 293 ARG A CA 1
ATOM 2325 C C . ARG A 1 293 ? 1.187 11.492 22.522 1.00 81.00 293 ARG A C 1
ATOM 2327 O O . ARG A 1 293 ? -0.022 11.510 22.333 1.00 81.00 293 ARG A O 1
ATOM 2334 N N . SER A 1 294 ? 1.964 10.467 22.190 1.00 82.94 294 SER A N 1
ATOM 2335 C CA . SER A 1 294 ? 1.437 9.197 21.681 1.00 82.94 294 SER A CA 1
ATOM 2336 C C . SER A 1 294 ? 0.354 8.642 22.610 1.00 82.94 294 SER A C 1
ATOM 2338 O O . SER A 1 294 ? 0.547 8.616 23.828 1.00 82.94 294 SER A O 1
ATOM 2340 N N . PHE A 1 295 ? -0.771 8.196 22.048 1.00 84.00 295 PHE A N 1
ATOM 2341 C CA . PHE A 1 295 ? -1.840 7.561 22.818 1.00 84.00 295 PHE A CA 1
ATOM 2342 C C . PHE A 1 295 ? -1.861 6.057 22.535 1.00 84.00 295 PHE A C 1
ATOM 2344 O O . PHE A 1 295 ? -2.193 5.620 21.435 1.00 84.00 295 PHE A O 1
ATOM 2351 N N . GLY A 1 296 ? -1.487 5.273 23.548 1.00 85.75 296 GLY A N 1
ATOM 2352 C CA . GLY A 1 296 ? -1.404 3.822 23.437 1.00 85.75 296 GLY A CA 1
ATOM 2353 C C . GLY A 1 296 ? -0.387 3.410 22.376 1.00 85.75 296 GLY A C 1
ATOM 2354 O O . GLY A 1 296 ? 0.575 4.136 22.116 1.00 85.75 296 GLY A O 1
ATOM 2355 N N . SER A 1 297 ? -0.641 2.268 21.744 1.00 86.94 297 SER A N 1
ATOM 2356 C CA . SER A 1 297 ? 0.242 1.672 20.734 1.00 86.94 297 SER A CA 1
ATOM 2357 C C . SER A 1 297 ? -0.206 1.920 19.290 1.00 86.94 297 SER A C 1
ATOM 2359 O O . SER A 1 297 ? 0.242 1.239 18.372 1.00 86.94 297 SER A O 1
ATOM 2361 N N . VAL A 1 298 ? -1.076 2.911 19.051 1.00 87.94 298 VAL A N 1
ATOM 2362 C CA . VAL A 1 298 ? -1.589 3.226 17.700 1.00 87.94 298 VAL A CA 1
ATOM 2363 C C . VAL A 1 298 ? -0.461 3.614 16.740 1.00 87.94 298 VAL A C 1
ATOM 2365 O O . VAL A 1 298 ? -0.485 3.249 15.571 1.00 87.94 298 VAL A O 1
ATOM 2368 N N . LEU A 1 299 ? 0.556 4.334 17.219 1.00 87.12 299 LEU A N 1
ATOM 2369 C CA . LEU A 1 299 ? 1.708 4.699 16.388 1.00 87.12 299 LEU A CA 1
ATOM 2370 C C . LEU A 1 299 ? 2.654 3.515 16.127 1.00 87.12 299 LEU A C 1
ATOM 2372 O O . LEU A 1 299 ? 3.359 3.520 15.118 1.00 87.12 299 LEU A O 1
ATOM 2376 N N . ASP A 1 300 ? 2.645 2.499 16.992 1.00 87.81 300 ASP A N 1
ATOM 2377 C CA . ASP A 1 300 ? 3.559 1.355 16.911 1.00 87.81 300 ASP A CA 1
ATOM 2378 C C . ASP A 1 300 ? 3.199 0.410 15.757 1.00 87.81 300 ASP A C 1
ATOM 2380 O O . ASP A 1 300 ? 4.061 -0.312 15.259 1.00 87.81 300 ASP A O 1
ATOM 2384 N N . ILE A 1 301 ? 1.943 0.430 15.295 1.00 89.00 301 ILE A N 1
ATOM 2385 C CA . ILE A 1 301 ? 1.470 -0.391 14.169 1.00 89.00 301 ILE A CA 1
ATOM 2386 C C . ILE A 1 301 ? 1.681 0.263 12.796 1.00 89.00 301 ILE A C 1
ATOM 2388 O O . ILE A 1 301 ? 1.471 -0.393 11.781 1.00 89.00 301 ILE A O 1
ATOM 2392 N N . ILE A 1 302 ? 2.144 1.519 12.728 1.00 83.38 302 ILE A N 1
ATOM 2393 C CA . ILE A 1 302 ? 2.424 2.201 11.449 1.00 83.38 302 ILE A CA 1
ATOM 2394 C C . ILE A 1 302 ? 3.393 1.403 10.557 1.00 83.38 302 ILE A C 1
ATOM 2396 O O . ILE A 1 302 ? 3.115 1.296 9.367 1.00 83.38 302 ILE A O 1
ATOM 2400 N N . PRO A 1 303 ? 4.495 0.817 11.069 1.00 83.94 303 PRO A N 1
ATOM 2401 C CA . PRO A 1 303 ? 5.395 0.005 10.250 1.00 83.94 303 PRO A CA 1
ATOM 2402 C C . PRO A 1 303 ? 4.777 -1.301 9.735 1.00 83.94 303 PRO A C 1
ATOM 2404 O O . PRO A 1 303 ? 5.348 -1.909 8.835 1.00 83.94 303 PRO A O 1
ATOM 2407 N N . LEU A 1 304 ? 3.663 -1.753 10.326 1.00 80.00 304 LEU A N 1
ATOM 2408 C CA . LEU A 1 304 ? 2.929 -2.932 9.867 1.00 80.00 304 LEU A CA 1
ATOM 2409 C C . LEU A 1 304 ? 1.924 -2.579 8.761 1.00 80.00 304 LEU A C 1
ATOM 2411 O O . LEU A 1 304 ? 1.608 -3.439 7.954 1.00 80.00 304 LEU A O 1
ATOM 2415 N N . ALA A 1 305 ? 1.422 -1.343 8.726 1.00 81.31 305 ALA A N 1
ATOM 2416 C CA . ALA A 1 305 ? 0.315 -0.933 7.868 1.00 81.31 305 ALA A CA 1
ATOM 2417 C C . ALA A 1 305 ? 0.727 -0.633 6.419 1.00 81.31 305 ALA A C 1
ATOM 2419 O O . ALA A 1 305 ? 1.652 0.144 6.175 1.00 81.31 305 ALA A O 1
ATOM 2420 N N . ASP A 1 306 ? -0.047 -1.125 5.449 1.00 74.44 306 ASP A N 1
ATOM 2421 C CA . ASP A 1 306 ? 0.110 -0.749 4.034 1.00 74.44 306 ASP A CA 1
ATOM 2422 C C . ASP A 1 306 ? -0.407 0.650 3.756 1.00 74.44 306 ASP A C 1
ATOM 2424 O O . ASP A 1 306 ? 0.060 1.337 2.843 1.00 74.44 306 ASP A O 1
ATOM 2428 N N . SER A 1 307 ? -1.416 1.082 4.517 1.00 74.88 307 SER A N 1
ATOM 2429 C CA . SER A 1 307 ? -1.959 2.424 4.380 1.00 74.88 307 SER A CA 1
ATOM 2430 C C . SER A 1 307 ? -2.359 3.029 5.715 1.00 74.88 307 SER A C 1
ATOM 2432 O O . SER A 1 307 ? -2.959 2.394 6.579 1.00 74.88 307 SER A O 1
ATOM 2434 N N . VAL A 1 308 ? -2.044 4.315 5.855 1.00 78.81 308 VAL A N 1
ATOM 2435 C CA . VAL A 1 308 ? -2.388 5.127 7.019 1.00 78.81 308 VAL A CA 1
ATOM 2436 C C . VAL A 1 308 ? -3.095 6.381 6.529 1.00 78.81 308 VAL A C 1
ATOM 2438 O O . VAL A 1 308 ? -2.542 7.176 5.767 1.00 78.81 308 VAL A O 1
ATOM 2441 N N . THR A 1 309 ? -4.327 6.570 6.987 1.00 79.75 309 THR A N 1
ATOM 2442 C CA . THR A 1 309 ? -5.152 7.739 6.698 1.00 79.75 309 THR A CA 1
ATOM 2443 C C . THR A 1 309 ? -5.359 8.536 7.973 1.00 79.75 309 THR A C 1
ATOM 2445 O O . THR A 1 309 ? -6.121 8.141 8.850 1.00 79.75 309 THR A O 1
ATOM 2448 N N . LYS A 1 310 ? -4.716 9.701 8.061 1.00 78.50 310 LYS A N 1
ATOM 2449 C CA . LYS A 1 310 ? -4.924 10.645 9.162 1.00 78.50 310 LYS A CA 1
ATOM 2450 C C . LYS A 1 310 ? -6.103 11.565 8.853 1.00 78.50 310 LYS A C 1
ATOM 2452 O O . LYS A 1 310 ? -5.994 12.466 8.014 1.00 78.50 310 LYS A O 1
ATOM 2457 N N . LEU A 1 311 ? -7.230 11.342 9.519 1.00 73.56 311 LEU A N 1
ATOM 2458 C CA . LEU A 1 311 ? -8.428 12.157 9.371 1.00 73.56 311 LEU A CA 1
ATOM 2459 C C . LEU A 1 311 ? -8.247 13.497 10.074 1.00 73.56 311 LEU A C 1
ATOM 2461 O O . LEU A 1 311 ? -7.625 13.599 11.125 1.00 73.56 311 LEU A O 1
ATOM 2465 N N . THR A 1 312 ? -8.795 14.561 9.491 1.00 66.25 312 THR A N 1
ATOM 2466 C CA . THR A 1 312 ? -8.774 15.877 10.134 1.00 66.25 312 THR A CA 1
ATOM 2467 C C . THR A 1 312 ? -10.161 16.301 10.530 1.00 66.25 312 THR A C 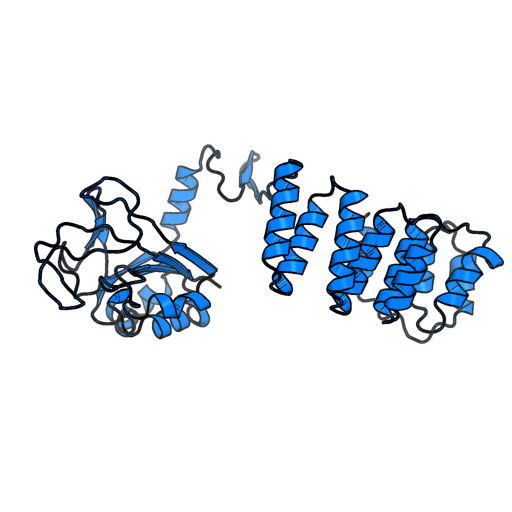1
ATOM 2469 O O . THR A 1 312 ? -11.055 16.356 9.686 1.00 66.25 312 THR A O 1
ATOM 2472 N N . ALA A 1 313 ? -10.309 16.683 11.788 1.00 68.31 313 ALA A N 1
ATOM 2473 C CA . ALA A 1 313 ? -11.571 17.163 12.306 1.00 68.31 313 ALA A CA 1
ATOM 2474 C C . ALA A 1 313 ? -11.718 18.690 12.162 1.00 68.31 313 ALA A C 1
ATOM 2476 O O . ALA A 1 313 ? -10.830 19.390 11.666 1.00 68.31 313 ALA A O 1
ATOM 2477 N N . ARG A 1 314 ? -12.872 19.231 12.562 1.00 71.12 314 ARG A N 1
ATOM 2478 C CA . ARG A 1 314 ? -13.223 20.663 12.509 1.00 71.12 314 ARG A CA 1
ATOM 2479 C C . ARG A 1 314 ? -13.586 21.215 13.878 1.00 71.12 314 ARG A C 1
ATOM 2481 O O . ARG A 1 314 ? -14.635 20.848 14.368 1.00 71.12 314 ARG A O 1
ATOM 2488 N N . CYS A 1 315 ? -12.799 22.134 14.438 1.00 66.62 315 CYS A N 1
ATOM 2489 C CA . CYS A 1 315 ? -13.018 22.789 15.737 1.00 66.62 315 CYS A CA 1
ATOM 2490 C C . CYS A 1 315 ? -14.493 23.157 15.982 1.00 66.62 315 CYS A C 1
ATOM 2492 O O . CYS A 1 315 ? -15.070 23.902 15.200 1.00 66.62 315 CYS A O 1
ATOM 2494 N N . GLU A 1 316 ? -15.082 22.709 17.090 1.00 63.16 316 GLU A N 1
ATOM 2495 C CA . GLU A 1 316 ? -16.504 22.928 17.390 1.00 63.16 316 GLU A CA 1
ATOM 2496 C C . GLU A 1 316 ? -16.746 24.395 17.765 1.00 63.16 316 GLU A C 1
ATOM 2498 O O . GLU A 1 316 ? -17.808 24.948 17.513 1.00 63.16 316 GLU A O 1
ATOM 2503 N N . LEU A 1 317 ? -15.718 25.054 18.312 1.00 75.00 317 LEU A N 1
ATOM 2504 C CA . LEU A 1 317 ? -15.782 26.454 18.724 1.00 75.00 317 LEU A CA 1
ATOM 2505 C C . LEU A 1 317 ? -15.671 27.423 17.543 1.00 75.00 317 LEU A C 1
ATOM 2507 O O . LEU A 1 317 ? -16.320 28.462 17.544 1.00 75.00 317 LEU A O 1
ATOM 2511 N N . CYS A 1 318 ? -14.813 27.130 16.558 1.00 79.81 318 CYS A N 1
ATOM 2512 C CA . CYS A 1 318 ? -14.510 28.078 15.478 1.00 79.81 318 CYS A CA 1
ATOM 2513 C C . CYS A 1 318 ? -14.764 27.550 14.059 1.00 79.81 318 CYS A C 1
ATOM 2515 O O . CYS A 1 318 ? -14.522 28.271 13.093 1.00 79.81 318 CYS A O 1
ATOM 2517 N N . GLY A 1 319 ? -15.193 26.297 13.902 1.00 74.69 319 GLY A N 1
ATOM 2518 C CA . GLY A 1 319 ? -15.487 25.640 12.620 1.00 74.69 319 GLY A CA 1
ATOM 2519 C C . GLY A 1 319 ? -14.275 25.355 11.720 1.00 74.69 319 GLY A C 1
ATOM 2520 O O . GLY A 1 319 ? -14.417 24.701 10.679 1.00 74.69 319 GLY A O 1
ATOM 2521 N N . LYS A 1 320 ? -13.082 25.843 12.088 1.00 76.19 320 LYS A N 1
ATOM 2522 C CA . LYS A 1 320 ? -11.829 25.670 11.334 1.00 76.19 320 LYS A CA 1
ATOM 2523 C C . LYS A 1 320 ? -11.247 24.273 11.533 1.00 76.19 320 LYS A C 1
ATOM 2525 O O . LYS A 1 320 ? -11.590 23.583 12.485 1.00 76.19 320 LYS A O 1
ATOM 2530 N N . ARG A 1 321 ? -10.328 23.865 10.654 1.00 70.00 321 ARG A N 1
ATOM 2531 C CA . ARG A 1 321 ? -9.608 22.585 10.763 1.00 70.00 321 ARG A CA 1
ATOM 2532 C C . ARG A 1 321 ? -8.961 22.446 12.149 1.00 70.00 321 ARG A C 1
ATOM 2534 O O . ARG A 1 321 ? -8.233 23.335 12.585 1.00 70.00 321 ARG A O 1
ATOM 2541 N N . ALA A 1 322 ? -9.262 21.347 12.829 1.00 67.94 322 ALA A N 1
ATOM 2542 C CA . ALA A 1 322 ? -8.636 20.934 14.073 1.00 67.94 322 ALA A CA 1
ATOM 2543 C C . ALA A 1 322 ? -7.461 20.012 13.743 1.00 67.94 322 ALA A C 1
ATOM 2545 O O . ALA A 1 322 ? -7.594 19.067 12.966 1.00 67.94 322 ALA A O 1
ATOM 2546 N N . PHE A 1 323 ? -6.302 20.327 14.312 1.00 65.69 323 PHE A N 1
ATOM 2547 C CA . PHE A 1 323 ? -5.061 19.588 14.074 1.00 65.69 323 PHE A CA 1
ATOM 2548 C C . PHE A 1 323 ? -4.719 18.618 15.209 1.00 65.69 323 PHE A C 1
ATOM 2550 O O . PHE A 1 323 ? -3.827 17.795 15.048 1.00 65.69 323 PHE A O 1
ATOM 2557 N N . PHE A 1 324 ? -5.378 18.751 16.360 1.00 67.81 324 PHE A N 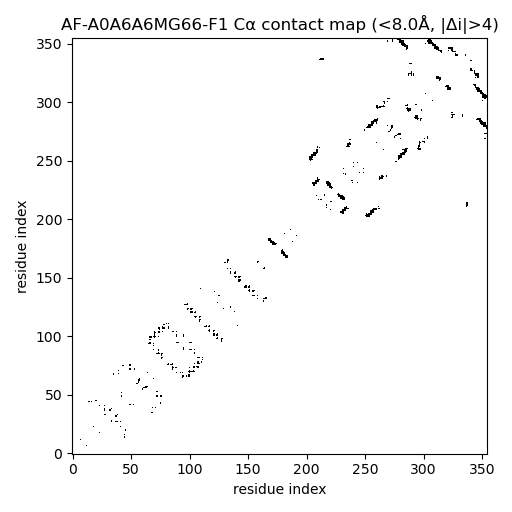1
ATOM 2558 C CA . PHE A 1 324 ? -5.142 17.955 17.560 1.00 67.81 324 PHE A CA 1
ATOM 2559 C C . PHE A 1 324 ? -6.375 18.005 18.467 1.00 67.81 324 PHE A C 1
ATOM 2561 O O . PHE A 1 324 ? -7.126 18.988 18.458 1.00 67.81 324 PHE A O 1
ATOM 2568 N N . THR A 1 325 ? -6.534 16.965 19.278 1.00 68.69 325 THR A N 1
ATOM 2569 C CA . THR A 1 325 ? -7.555 16.878 20.323 1.00 68.69 325 THR A CA 1
ATOM 2570 C C . THR A 1 325 ? -7.275 17.913 21.415 1.00 68.69 325 THR A C 1
ATOM 2572 O O . THR A 1 325 ? -6.153 18.024 21.908 1.00 68.69 325 THR A O 1
ATOM 2575 N N . LEU A 1 326 ? -8.292 18.683 21.813 1.00 66.69 326 LEU A N 1
ATOM 2576 C CA . LEU A 1 326 ? -8.195 19.670 22.893 1.00 66.69 326 LEU A CA 1
ATOM 2577 C C . LEU A 1 326 ? -9.082 19.259 24.065 1.00 66.69 326 LEU A C 1
ATOM 2579 O O . LEU A 1 326 ? -10.286 19.061 23.908 1.00 66.69 326 LEU A O 1
ATOM 2583 N N . ARG A 1 327 ? -8.508 19.220 25.266 1.00 70.94 327 ARG A N 1
ATOM 2584 C CA . ARG A 1 327 ? -9.282 19.020 26.488 1.00 70.94 327 ARG A CA 1
ATOM 2585 C C . ARG A 1 327 ? -9.993 20.307 26.907 1.00 70.94 327 ARG A C 1
ATOM 2587 O O . ARG A 1 327 ? -9.358 21.345 27.051 1.00 70.94 327 ARG A O 1
ATOM 2594 N N . LYS A 1 328 ? -11.309 20.223 27.120 1.00 64.75 328 LYS A N 1
ATOM 2595 C CA . LYS A 1 328 ? -12.151 21.346 27.577 1.00 64.75 328 LYS A CA 1
ATOM 2596 C C . LYS A 1 328 ? -12.347 21.401 29.097 1.00 64.75 328 LYS A C 1
ATOM 2598 O O . LYS A 1 328 ? -12.809 22.414 29.609 1.00 64.75 328 LYS A O 1
ATOM 2603 N N . THR A 1 329 ? -12.035 20.321 29.810 1.00 67.94 329 THR A N 1
ATOM 2604 C CA . THR A 1 329 ? -12.200 20.214 31.266 1.00 67.94 329 THR A CA 1
ATOM 2605 C C . THR A 1 329 ? -10.880 20.487 31.991 1.00 67.94 329 THR A C 1
ATOM 2607 O O . THR A 1 329 ? -9.807 20.413 31.395 1.00 67.94 329 THR A O 1
ATOM 2610 N N . GLN A 1 330 ? -10.946 20.775 33.295 1.00 72.25 330 GLN A N 1
ATOM 2611 C CA . GLN A 1 330 ? -9.750 20.871 34.150 1.00 72.25 330 GLN A CA 1
ATOM 2612 C C . GLN A 1 330 ? -9.185 19.497 34.555 1.00 72.25 330 GLN A C 1
ATOM 2614 O O . GLN A 1 330 ? -8.193 19.423 35.276 1.00 72.25 330 GLN A O 1
ATOM 2619 N N . GLU A 1 331 ? -9.804 18.399 34.118 1.00 71.44 331 GLU A N 1
ATOM 2620 C CA . GLU A 1 331 ? -9.339 17.058 34.458 1.00 71.44 331 GLU A CA 1
ATOM 2621 C C . GLU A 1 331 ? -8.017 16.734 33.769 1.00 71.44 331 GLU A C 1
ATOM 2623 O O . GLU A 1 331 ? -7.836 16.994 32.586 1.00 71.44 331 GLU A O 1
ATOM 2628 N N . THR A 1 332 ? -7.103 16.080 34.474 1.00 72.38 332 THR A N 1
ATOM 2629 C CA . THR A 1 332 ? -5.755 15.772 33.968 1.00 72.38 332 THR A CA 1
ATOM 2630 C C . THR A 1 332 ? -5.543 14.292 33.645 1.00 72.38 332 THR A C 1
ATOM 2632 O O . THR A 1 332 ? -4.457 13.901 33.232 1.00 72.38 332 THR A O 1
ATOM 2635 N N . ARG A 1 333 ? -6.562 13.441 33.826 1.00 70.94 333 ARG A N 1
ATOM 2636 C CA . ARG A 1 333 ? -6.474 12.006 33.503 1.00 70.94 333 ARG A CA 1
ATOM 2637 C C . ARG A 1 333 ? -6.397 11.799 32.000 1.00 70.94 333 ARG A C 1
ATOM 2639 O O . ARG A 1 333 ? -7.250 12.327 31.305 1.00 70.94 333 ARG A O 1
ATOM 2646 N N . ILE A 1 334 ? -5.450 11.013 31.498 1.00 63.28 334 ILE A N 1
ATOM 2647 C CA . ILE A 1 334 ? -5.290 10.753 30.054 1.00 63.28 334 ILE A CA 1
ATOM 2648 C C . ILE A 1 334 ? -6.600 10.234 29.438 1.00 63.28 334 ILE A C 1
ATOM 2650 O O . ILE A 1 334 ? -7.069 10.789 28.445 1.00 63.28 334 ILE A O 1
ATOM 2654 N N . GLU A 1 335 ? -7.252 9.285 30.111 1.00 67.88 335 GLU A N 1
ATOM 2655 C CA . GLU A 1 335 ? -8.531 8.698 29.704 1.00 67.88 335 GLU A CA 1
ATOM 2656 C C . GLU A 1 335 ? -9.724 9.406 30.365 1.00 67.88 335 GLU A C 1
ATOM 2658 O O . GLU A 1 335 ? -9.720 9.681 31.568 1.00 67.88 335 GLU A O 1
ATOM 2663 N N . LEU A 1 336 ? -10.765 9.672 29.577 1.00 60.97 336 LEU A N 1
ATOM 2664 C CA . LEU A 1 336 ? -12.044 10.210 30.035 1.00 60.97 336 LEU A CA 1
ATOM 2665 C C . LEU A 1 336 ? -13.149 9.545 29.212 1.00 60.97 336 LEU A C 1
ATOM 2667 O O . LEU A 1 336 ? -13.259 9.776 28.011 1.00 60.97 336 LEU A O 1
ATOM 2671 N N . ILE A 1 337 ? -13.934 8.684 29.856 1.00 57.97 337 ILE A N 1
ATOM 2672 C CA . ILE A 1 337 ? -14.938 7.844 29.200 1.00 57.97 337 ILE A CA 1
ATOM 2673 C C . ILE A 1 337 ? -16.302 8.159 29.820 1.00 57.97 337 ILE A C 1
ATOM 2675 O O . ILE A 1 337 ? -16.466 8.073 31.034 1.00 57.97 337 ILE A O 1
ATOM 2679 N N . GLY A 1 338 ? -17.277 8.562 29.000 1.00 47.50 338 GLY A N 1
ATOM 2680 C CA . GLY A 1 338 ? -18.680 8.708 29.417 1.00 47.50 338 GLY A CA 1
ATOM 2681 C C . GLY A 1 338 ? -19.050 9.942 30.263 1.00 47.50 338 GLY A C 1
ATOM 2682 O O . GLY A 1 338 ? -20.204 10.060 30.662 1.00 47.50 338 GLY A O 1
ATOM 2683 N N . GLY A 1 339 ? -18.130 10.875 30.532 1.00 36.88 339 GLY A N 1
ATOM 2684 C CA . GLY A 1 339 ? -18.452 12.198 31.100 1.00 36.88 339 GLY A CA 1
ATOM 2685 C C . GLY A 1 339 ? -18.812 13.222 30.016 1.00 36.88 339 GLY A C 1
ATOM 2686 O O . GLY A 1 339 ? -18.642 12.931 28.836 1.00 36.88 339 GLY A O 1
ATOM 2687 N N . LEU A 1 340 ? -19.259 14.432 30.392 1.00 32.41 340 LEU A N 1
ATOM 2688 C CA . LEU A 1 340 ? -19.430 15.605 29.505 1.00 32.41 340 LEU A CA 1
ATOM 2689 C C . LEU A 1 340 ? -18.082 16.054 28.887 1.00 32.41 340 LEU A C 1
ATOM 2691 O O . LEU A 1 340 ? -17.596 17.162 29.096 1.00 32.41 340 LEU A O 1
ATOM 2695 N N . MET A 1 341 ? -17.456 15.190 28.097 1.00 33.31 341 MET A N 1
ATOM 2696 C CA . MET A 1 341 ? -16.600 15.584 26.999 1.00 33.31 341 MET A CA 1
ATOM 2697 C C . MET A 1 341 ? -17.539 15.933 25.847 1.00 33.31 341 MET A C 1
ATOM 2699 O O . MET A 1 341 ? -17.942 15.060 25.085 1.00 33.31 341 MET A O 1
ATOM 2703 N N . CYS A 1 342 ? -17.896 17.212 25.701 1.00 33.06 342 CYS A N 1
ATOM 2704 C CA . CYS A 1 342 ? -18.358 17.701 24.401 1.00 33.06 342 CYS A CA 1
ATOM 2705 C C . CYS A 1 342 ? -17.191 17.568 23.413 1.00 33.06 342 CYS A C 1
ATOM 2707 O O . CYS A 1 342 ? -16.316 18.440 23.357 1.00 33.06 342 CYS A O 1
ATOM 2709 N N . THR A 1 343 ? -17.155 16.413 22.748 1.00 32.84 343 THR A N 1
ATOM 2710 C CA . THR A 1 343 ? -16.583 16.098 21.433 1.00 32.84 343 THR A CA 1
ATOM 2711 C C . THR A 1 343 ? -15.666 17.179 20.864 1.00 32.84 343 THR A C 1
ATOM 2713 O O . THR A 1 343 ? -16.001 17.931 19.953 1.00 32.84 343 THR A O 1
ATOM 2716 N N . CYS A 1 344 ? -14.432 17.222 21.362 1.00 27.84 344 CYS A N 1
ATOM 2717 C CA . CYS A 1 344 ? -13.330 17.807 20.611 1.00 27.84 344 CYS A CA 1
ATOM 2718 C C . CYS A 1 344 ? -12.761 16.747 19.664 1.00 27.84 344 CYS A C 1
ATOM 2720 O O . CYS A 1 344 ? -11.696 16.211 19.918 1.00 27.84 344 CYS A O 1
ATOM 2722 N N . LEU A 1 345 ? -13.480 16.482 18.575 1.00 33.28 345 LEU A N 1
ATOM 2723 C CA . LEU A 1 345 ? -12.901 16.421 17.229 1.00 33.28 345 LEU A CA 1
ATOM 2724 C C . LEU A 1 345 ? -11.607 15.634 17.124 1.00 33.28 345 LEU A C 1
ATOM 2726 O O . LEU A 1 345 ? -10.507 16.190 17.085 1.00 33.28 345 LEU A O 1
ATOM 2730 N N . TYR A 1 346 ? -11.806 14.331 17.074 1.00 32.22 346 TYR A N 1
ATOM 2731 C CA . TYR A 1 346 ? -10.764 13.347 16.956 1.00 32.22 346 TYR A CA 1
ATOM 2732 C C . TYR A 1 346 ? -10.020 13.483 15.628 1.00 32.22 346 TYR A C 1
ATOM 2734 O O . TYR A 1 346 ? -10.610 13.616 14.556 1.00 32.22 346 TYR A O 1
ATOM 2742 N N . VAL A 1 347 ? -8.696 13.485 15.708 1.00 33.34 347 VAL A N 1
ATOM 2743 C CA . VAL A 1 347 ? -7.842 13.195 14.560 1.00 33.34 347 VAL A CA 1
ATOM 2744 C C . VAL A 1 347 ? -7.692 11.681 14.565 1.00 33.34 347 VAL A C 1
ATOM 2746 O O . VAL A 1 347 ? -6.748 11.146 15.138 1.00 33.34 347 VAL A O 1
ATOM 2749 N N . ASP A 1 348 ? -8.693 10.998 14.019 1.00 39.25 348 ASP A N 1
ATOM 2750 C CA . ASP A 1 348 ? -8.660 9.545 13.910 1.00 39.25 348 ASP A CA 1
ATOM 2751 C C . ASP A 1 348 ? -7.633 9.157 12.853 1.00 39.25 348 ASP A C 1
ATOM 2753 O O . ASP A 1 348 ? -7.619 9.695 11.742 1.00 39.25 348 ASP A O 1
ATOM 2757 N N . SER A 1 349 ? -6.755 8.224 13.194 1.00 41.59 349 SER A N 1
ATOM 2758 C CA . SER A 1 349 ? -5.964 7.528 12.190 1.00 41.59 349 SER A CA 1
ATOM 2759 C C . SER A 1 349 ? -6.685 6.233 11.861 1.00 41.59 349 SER A C 1
ATOM 2761 O O . SER A 1 349 ? -6.863 5.388 12.734 1.00 41.59 349 SER A O 1
ATOM 2763 N N . ILE A 1 350 ? -7.122 6.102 10.610 1.00 47.28 350 ILE A N 1
ATOM 2764 C CA . ILE A 1 350 ? -7.574 4.825 10.064 1.00 47.28 350 ILE A CA 1
ATOM 2765 C C . ILE A 1 350 ? -6.361 4.184 9.409 1.00 47.28 350 ILE A C 1
ATOM 2767 O O . ILE A 1 350 ? -5.796 4.740 8.465 1.00 47.28 350 ILE A O 1
ATOM 2771 N N . MET A 1 351 ? -5.956 3.031 9.916 1.00 46.94 351 MET A N 1
ATOM 2772 C CA . MET A 1 351 ? -4.858 2.240 9.382 1.00 46.94 351 MET A CA 1
ATOM 2773 C C . MET A 1 351 ? -5.423 0.950 8.796 1.00 46.94 351 MET A C 1
ATOM 2775 O O . MET A 1 351 ? -6.229 0.282 9.438 1.00 46.94 351 MET A O 1
ATOM 2779 N N . SER A 1 352 ? -5.017 0.624 7.573 1.00 36.22 352 SER A N 1
ATOM 2780 C CA . SER A 1 352 ? -5.260 -0.687 6.972 1.00 36.22 352 SER A CA 1
ATOM 2781 C C . SER A 1 352 ? -3.960 -1.470 7.028 1.00 36.22 352 SER A C 1
ATOM 2783 O O . SER A 1 352 ? -2.932 -0.961 6.574 1.00 36.22 352 SER A O 1
ATOM 2785 N N . VAL A 1 353 ? -4.025 -2.680 7.573 1.00 36.91 353 VAL A N 1
ATOM 2786 C CA . VAL A 1 353 ? -2.925 -3.650 7.594 1.00 36.91 353 VAL A CA 1
ATOM 2787 C C . VAL A 1 353 ? -3.394 -4.886 6.820 1.00 36.91 353 VAL A C 1
ATOM 2789 O O . VAL A 1 353 ? -4.414 -5.484 7.167 1.00 36.91 353 VAL A O 1
ATOM 2792 N N . ASP A 1 354 ? -2.678 -5.212 5.757 1.00 31.73 354 ASP A N 1
ATOM 2793 C CA . ASP A 1 354 ? -2.870 -6.280 4.776 1.00 31.73 354 ASP A CA 1
ATOM 2794 C C . ASP A 1 354 ? -1.466 -6.771 4.337 1.00 31.73 354 ASP A C 1
ATOM 2796 O O . ASP A 1 354 ? -0.480 -6.059 4.507 1.00 31.73 354 ASP A O 1
ATOM 2800 N N . LYS A 1 355 ? -1.306 -7.993 3.827 1.00 28.97 355 LYS A N 1
ATOM 2801 C CA . LYS A 1 355 ? -0.006 -8.436 3.277 1.00 28.97 355 LYS A CA 1
ATOM 2802 C C . LYS A 1 355 ? -0.146 -9.353 2.078 1.00 28.97 355 LYS A C 1
ATOM 2804 O O . LYS A 1 355 ? -0.910 -10.339 2.165 1.00 28.97 355 LYS A O 1
#

Sequence (355 aa):
MSEAVRLLWCIGFKVDHGTNLSDRHKVFSKSLNRNVVTWTSLISGHAGSIDEAWESMKRDYGIQPRGQHYAAMVDLLGHAGRLQEAYDFVLEAPCKEHSGVWDALLGASRIHEDMDLVNHAAKKYLKLDPENAGKYLVLSNTYATFAFWDNVAQVRSMMRDSGIMKEPTYSRIEVQGEVHCFLMGDKSHRKYEEICRTIINMINVAVIKSNRDTRYGLDSIVTHDGVKLPCVALPNLSSFRQKFGTDAYEQLDVIGIDEAQFFEDLYDFCREAADHDGKTLIVAGLDGDYLRRSFGSVLDIIPLADSVTKLTARCELCGKRAFFTLRKTQETRIELIGGLMCTCLYVDSIMSVDK

Secondary structure (DSSP, 8-state):
--HHHHHHHHS-----TT--HHHHHHHHHT-S--SHHHHHHHHTT-TT-HHHHHHHHHHTT-PPP-HHHHHHHHHHHHHTT-HHHHHHHHHH-TTTT-HHHHHHHHHHHHHTT-HHHHHHHHHHHHHH-TT-HHHHHHHHHHHHHTT-HHHHHHHHHHHHHTT-PPP--EEEEEETTEEEEEETT----TTHHHHHHHHHHHS-EEEEEETT--BTBSSEEE-TT--EEE-EEES-GGGHHHHH-HHHHHT-SEEEEESGGG-TTHHHHHHHHHHTT--EEEEEEESB-TTSSB-TTTTTTGGG-SEEEE--EE-TTT-SEE-S----SS---S---SSS-------EEEEEE--